Protein AF-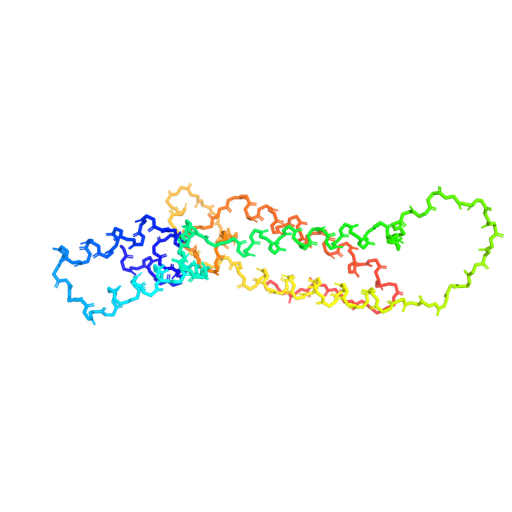A0A954QF70-F1 (afdb_monomer_lite)

Foldseek 3Di:
DVVQCPQELARQQFQPNLVVQLVVCVVVPHDCPDPSNVSSVVSQVVQWDDDPPDIDGHRGAQVLVVLLVVLLVLLVVLVVVDPPPPDPPDDDDDDDDDPPDPDPVVVVSLVSNVVSLVQNVVQWQQDEAPCVVPDDDGGTAHCRHNTRNNDHDDVSRVSNVSSNVSSVVSQVVPVPDPDDPPPDPD

Radius of gyration: 22.51 Å; chains: 1; bounding box: 51×46×63 Å

Structure (mmCIF, N/CA/C/O backbone):
data_AF-A0A954QF70-F1
#
_entry.id   AF-A0A954QF70-F1
#
loop_
_atom_site.group_PDB
_atom_site.id
_atom_site.type_symbol
_atom_site.label_atom_id
_atom_site.label_alt_id
_atom_site.label_comp_id
_atom_site.label_asym_id
_atom_site.label_entity_id
_atom_site.label_seq_id
_atom_site.pdbx_PDB_ins_code
_atom_site.Cartn_x
_atom_site.Cartn_y
_atom_site.Cartn_z
_atom_site.occupancy
_atom_site.B_iso_or_equiv
_atom_site.auth_seq_id
_atom_site.auth_comp_id
_atom_site.auth_asym_id
_atom_site.auth_atom_id
_atom_site.pdbx_PDB_model_num
ATOM 1 N N . MET A 1 1 ? -12.530 -7.759 10.571 1.00 89.88 1 MET A N 1
ATOM 2 C CA . MET A 1 1 ? -11.781 -6.506 10.803 1.00 89.88 1 MET A CA 1
ATOM 3 C C . MET A 1 1 ? -10.351 -6.804 11.224 1.00 89.88 1 MET A C 1
ATOM 5 O O . MET A 1 1 ? -9.472 -6.541 10.426 1.00 89.88 1 MET A O 1
ATOM 9 N N . LEU A 1 2 ? -10.115 -7.434 12.381 1.00 93.88 2 LEU A N 1
ATOM 10 C CA . LEU A 1 2 ? -8.755 -7.710 12.880 1.00 93.88 2 LEU A CA 1
ATOM 11 C C . LEU A 1 2 ? -7.868 -8.486 11.898 1.00 93.88 2 LEU A C 1
ATOM 13 O O . LEU A 1 2 ? -6.711 -8.139 11.700 1.00 93.88 2 LEU A O 1
ATOM 17 N N . ASP A 1 3 ? -8.416 -9.485 11.203 1.00 94.00 3 ASP A N 1
ATOM 18 C CA . ASP A 1 3 ? -7.650 -10.207 10.178 1.00 94.00 3 ASP A CA 1
ATOM 19 C C . ASP A 1 3 ? -7.194 -9.325 9.015 1.00 94.00 3 ASP A C 1
ATOM 21 O O . ASP A 1 3 ? -6.199 -9.650 8.379 1.00 94.00 3 ASP A O 1
ATOM 25 N N . ARG A 1 4 ? -7.906 -8.225 8.743 1.00 93.69 4 ARG A N 1
ATOM 26 C CA . ARG A 1 4 ? -7.579 -7.264 7.681 1.00 93.69 4 ARG A CA 1
ATOM 27 C C . ARG A 1 4 ? -6.578 -6.208 8.137 1.00 93.69 4 ARG A C 1
ATOM 29 O O . ARG A 1 4 ? -6.105 -5.476 7.288 1.00 93.69 4 ARG A O 1
ATOM 36 N N . PHE A 1 5 ? -6.247 -6.136 9.430 1.00 92.88 5 PHE A N 1
ATOM 37 C CA . PHE A 1 5 ? -5.155 -5.282 9.910 1.00 92.88 5 PHE A CA 1
ATOM 38 C C . PHE A 1 5 ? -3.783 -5.878 9.574 1.00 92.88 5 PHE A C 1
ATOM 40 O O . PHE A 1 5 ? -2.805 -5.154 9.410 1.00 92.88 5 PHE A O 1
ATOM 47 N N . LYS A 1 6 ? -3.702 -7.209 9.460 1.00 87.38 6 LYS A N 1
ATOM 48 C CA . LYS A 1 6 ? -2.469 -7.917 9.098 1.00 87.38 6 LYS A CA 1
ATOM 49 C C . LYS A 1 6 ? -2.030 -7.475 7.698 1.00 87.38 6 LYS A C 1
ATOM 51 O O . LYS A 1 6 ? -2.857 -7.434 6.801 1.00 87.38 6 LYS A O 1
ATOM 56 N N . ALA A 1 7 ? -0.744 -7.184 7.499 1.00 83.56 7 ALA A N 1
ATOM 57 C CA . ALA A 1 7 ? -0.219 -6.739 6.198 1.00 83.56 7 ALA A CA 1
ATOM 58 C C . ALA A 1 7 ? -0.982 -5.535 5.591 1.00 83.56 7 ALA A C 1
ATOM 60 O O . ALA A 1 7 ? -1.212 -5.468 4.382 1.00 83.56 7 ALA A O 1
ATOM 61 N N . SER A 1 8 ? -1.406 -4.605 6.453 1.00 92.19 8 SER A N 1
ATOM 62 C CA . SER A 1 8 ? -2.031 -3.343 6.061 1.00 92.19 8 SER A CA 1
ATOM 63 C C . SER A 1 8 ? -1.552 -2.212 6.966 1.00 92.19 8 SER A C 1
ATOM 65 O O . SER A 1 8 ? -1.351 -2.432 8.163 1.00 92.19 8 SER A O 1
ATOM 67 N N . ASP A 1 9 ? -1.457 -0.998 6.436 1.00 95.31 9 ASP A N 1
ATOM 68 C CA . ASP A 1 9 ? -1.228 0.216 7.230 1.00 95.31 9 ASP A CA 1
ATOM 69 C C . ASP A 1 9 ? -2.526 0.737 7.871 1.00 95.31 9 ASP A C 1
ATOM 71 O O . ASP A 1 9 ? -2.925 1.894 7.732 1.00 95.31 9 ASP A O 1
ATOM 75 N N . GLY A 1 10 ? -3.219 -0.158 8.575 1.00 95.06 10 GLY A N 1
ATOM 76 C CA . GLY A 1 10 ? -4.589 0.041 9.034 1.00 95.06 10 GLY A CA 1
ATOM 77 C C . GLY A 1 10 ? -5.614 -0.394 7.986 1.00 95.06 10 GLY A C 1
ATOM 78 O O . GLY A 1 10 ? -5.295 -0.638 6.825 1.00 95.06 10 GLY A O 1
ATOM 79 N N . LEU A 1 11 ? -6.876 -0.530 8.403 1.00 96.56 11 LEU A N 1
ATOM 80 C CA . LEU A 1 11 ? -7.922 -1.105 7.556 1.00 96.56 11 LEU A CA 1
ATOM 81 C C . LEU A 1 11 ? -8.075 -0.333 6.242 1.00 96.56 11 LEU A C 1
ATOM 83 O O . LEU A 1 11 ? -8.539 0.802 6.247 1.00 96.56 11 LEU A O 1
ATOM 87 N N . GLY A 1 12 ? -7.701 -0.962 5.129 1.00 95.19 12 GLY A N 1
ATOM 88 C CA . GLY A 1 12 ? -7.731 -0.341 3.805 1.00 95.19 12 GLY A CA 1
ATOM 89 C C . GLY A 1 12 ? -6.723 0.796 3.609 1.00 95.19 12 GLY A C 1
ATOM 90 O O . GLY A 1 12 ? -6.790 1.443 2.574 1.00 95.19 12 GLY A O 1
ATOM 91 N N . ALA A 1 13 ? -5.840 1.059 4.581 1.00 97.06 13 ALA A N 1
ATOM 92 C CA . ALA A 1 13 ? -4.798 2.090 4.562 1.00 97.06 13 ALA A CA 1
ATOM 93 C C . ALA A 1 13 ? -5.281 3.528 4.237 1.00 97.06 13 ALA A C 1
ATOM 95 O O . ALA A 1 13 ? -4.505 4.392 3.821 1.00 97.06 13 ALA A O 1
ATOM 96 N N . ILE A 1 14 ? -6.564 3.812 4.488 1.00 97.19 14 ILE A N 1
ATOM 97 C CA . ILE A 1 14 ? -7.211 5.110 4.250 1.00 97.19 14 ILE A CA 1
ATOM 98 C C . ILE A 1 14 ? -7.858 5.641 5.539 1.00 97.19 14 ILE A C 1
ATOM 100 O O . ILE A 1 14 ? -8.361 4.884 6.369 1.00 97.19 14 ILE A O 1
ATOM 104 N N . PHE A 1 15 ? -7.894 6.963 5.704 1.00 97.38 15 PHE A N 1
ATOM 105 C CA . PHE A 1 15 ? -8.311 7.616 6.949 1.00 97.38 15 PHE A CA 1
ATOM 106 C C . PHE A 1 15 ? -9.671 7.139 7.512 1.00 97.38 15 PHE A C 1
ATOM 108 O O . PHE A 1 15 ? -9.708 6.754 8.686 1.00 97.38 15 PHE A O 1
ATOM 115 N N . PRO A 1 16 ? -10.789 7.124 6.746 1.00 97.31 16 PRO A N 1
ATOM 116 C CA . PRO A 1 16 ? -12.104 6.828 7.318 1.00 97.31 16 PRO A CA 1
ATOM 117 C C . PRO A 1 16 ? -12.227 5.449 8.000 1.00 97.31 16 PRO A C 1
ATOM 119 O O . PRO A 1 16 ? -12.645 5.400 9.157 1.00 97.31 16 PRO A O 1
ATOM 122 N N . PRO A 1 17 ? -11.885 4.312 7.368 1.00 97.06 17 PRO A N 1
ATOM 123 C CA . PRO A 1 17 ? -11.966 3.014 8.036 1.00 97.06 17 PRO A CA 1
ATOM 124 C C . PRO A 1 17 ? -10.984 2.860 9.201 1.00 97.06 17 PRO A C 1
ATOM 126 O O . PRO A 1 17 ? -11.310 2.124 10.131 1.00 97.06 17 PRO A O 1
ATOM 129 N N . ILE A 1 18 ? -9.839 3.554 9.220 1.00 97.69 18 ILE A N 1
ATOM 130 C CA . ILE A 1 18 ? -8.926 3.506 10.374 1.00 97.69 18 ILE A CA 1
ATOM 131 C C . ILE A 1 18 ? -9.585 4.161 11.597 1.00 97.69 18 ILE A C 1
ATOM 133 O O . ILE A 1 18 ? -9.660 3.539 12.658 1.00 97.69 18 ILE A O 1
ATOM 137 N N . ILE A 1 19 ? -10.152 5.368 11.459 1.00 97.25 19 ILE A N 1
ATOM 138 C CA . ILE A 1 19 ? -10.829 6.029 12.589 1.00 97.25 19 ILE A CA 1
ATOM 139 C C . ILE A 1 19 ? -12.076 5.256 13.037 1.00 97.25 19 ILE A C 1
ATOM 141 O O . ILE A 1 19 ? -12.306 5.086 14.235 1.00 97.25 19 ILE A O 1
ATOM 145 N N . TRP A 1 20 ? -12.850 4.705 12.097 1.00 98.06 20 TRP A N 1
ATOM 146 C CA . TRP A 1 20 ? -14.008 3.879 12.444 1.00 98.06 20 TRP A CA 1
ATOM 147 C C . TRP A 1 20 ? -13.617 2.557 13.101 1.00 98.06 20 TRP A C 1
ATOM 149 O O . TRP A 1 20 ? -14.372 2.060 13.935 1.00 98.06 20 TRP A O 1
ATOM 159 N N . SER A 1 21 ? -12.435 2.020 12.795 1.00 97.88 21 SER A N 1
ATOM 160 C CA . SER A 1 21 ? -11.895 0.848 13.486 1.00 97.88 21 SER A CA 1
ATOM 161 C C . SER A 1 21 ? -11.630 1.146 14.961 1.00 97.88 21 SER A C 1
ATOM 163 O O . SER A 1 21 ? -12.024 0.347 15.806 1.00 97.88 21 SER A O 1
ATOM 165 N N . VAL A 1 22 ? -11.073 2.319 15.293 1.00 97.88 22 VAL A N 1
ATOM 166 C CA . VAL A 1 22 ? -10.910 2.756 16.694 1.00 97.88 22 VAL A CA 1
ATOM 167 C C . VAL A 1 22 ? -12.265 2.801 17.400 1.00 97.88 22 VAL A C 1
ATOM 169 O O . VAL A 1 22 ? -12.433 2.190 18.454 1.00 97.88 22 VAL A O 1
ATOM 172 N N . VAL A 1 23 ? -13.257 3.474 16.806 1.00 98.19 23 VAL A N 1
ATOM 173 C CA . VAL A 1 23 ? -14.605 3.585 17.391 1.00 98.19 23 VAL A CA 1
ATOM 174 C C . VAL A 1 23 ? -15.225 2.201 17.603 1.00 98.19 23 VAL A C 1
ATOM 176 O O . VAL A 1 23 ? -15.729 1.911 18.688 1.00 98.19 23 VAL A O 1
ATOM 179 N N . ALA A 1 24 ? -15.146 1.324 16.601 1.00 98.31 24 ALA A N 1
ATOM 180 C CA . ALA A 1 24 ? -15.689 -0.027 16.676 1.00 98.31 24 ALA A CA 1
ATOM 181 C C . ALA A 1 24 ? -15.019 -0.863 17.778 1.00 98.31 24 ALA A C 1
ATOM 183 O O . ALA A 1 24 ? -15.721 -1.498 18.563 1.00 98.31 24 ALA A O 1
ATOM 184 N N . LEU A 1 25 ? -13.686 -0.832 17.880 1.00 98.25 25 LEU A N 1
ATOM 185 C CA . LEU A 1 25 ? -12.938 -1.537 18.927 1.00 98.25 25 LEU A CA 1
ATOM 186 C C . LEU A 1 25 ? -13.371 -1.079 20.323 1.00 98.25 25 LEU A C 1
ATOM 188 O O . LEU A 1 25 ? -13.672 -1.908 21.183 1.00 98.25 25 LEU A O 1
ATOM 192 N N . ARG A 1 26 ? -13.496 0.236 20.531 1.00 97.94 26 ARG A N 1
ATOM 193 C CA . ARG A 1 26 ? -13.962 0.801 21.806 1.00 97.94 26 ARG A CA 1
ATOM 194 C C . ARG A 1 26 ? -15.386 0.364 22.143 1.00 97.94 26 ARG A C 1
ATOM 196 O O . ARG A 1 26 ? -15.643 -0.038 23.275 1.00 97.94 26 ARG A O 1
ATOM 203 N N . CYS A 1 27 ? -16.297 0.366 21.170 1.00 98.31 27 CYS A N 1
ATOM 204 C CA . CYS A 1 27 ? -17.663 -0.136 21.358 1.00 98.31 27 CYS A CA 1
ATOM 205 C C . CYS A 1 27 ? -17.719 -1.640 21.675 1.00 98.31 27 CYS A C 1
ATOM 207 O O . CYS A 1 27 ? -18.639 -2.081 22.359 1.00 98.31 27 CYS A O 1
ATOM 209 N N . LEU A 1 28 ? -16.744 -2.421 21.204 1.00 98.12 28 LEU A N 1
ATOM 210 C CA . LEU A 1 28 ? -16.615 -3.853 21.489 1.00 98.12 28 LEU A CA 1
ATOM 211 C C . LEU A 1 28 ? -15.926 -4.148 22.835 1.00 98.12 28 LEU A C 1
ATOM 213 O O . LEU A 1 28 ? -15.762 -5.314 23.185 1.00 98.12 28 LEU A O 1
ATOM 217 N N . GLY A 1 29 ? -15.552 -3.117 23.599 1.00 98.12 29 GLY A N 1
ATOM 218 C CA . GLY A 1 29 ? -14.968 -3.257 24.934 1.00 98.12 29 GLY A CA 1
ATOM 219 C C . GLY A 1 29 ? -13.446 -3.391 24.959 1.00 98.12 29 GLY A C 1
ATOM 220 O O . GLY A 1 29 ? -12.894 -3.721 26.007 1.00 98.12 29 GLY A O 1
ATOM 221 N N . TYR A 1 30 ? -12.757 -3.126 23.845 1.00 98.38 30 TYR A N 1
ATOM 222 C CA . TYR A 1 30 ? -11.296 -3.062 23.838 1.00 98.38 30 TYR A CA 1
ATOM 223 C C . TYR A 1 30 ? -10.814 -1.867 24.674 1.00 98.38 30 TYR A C 1
ATOM 225 O O . TYR A 1 30 ? -11.386 -0.772 24.614 1.00 98.38 30 TYR A O 1
ATOM 233 N N . SER A 1 31 ? -9.750 -2.089 25.451 1.00 98.12 31 SER A N 1
ATOM 234 C CA . SER A 1 31 ? -9.082 -1.030 26.216 1.00 98.12 31 SER A CA 1
ATOM 235 C C . SER A 1 31 ? -8.431 -0.005 25.281 1.00 98.12 31 SER A C 1
ATOM 237 O O . SER A 1 31 ? -8.046 -0.343 24.162 1.00 98.12 31 SER A O 1
ATOM 239 N N . GLU A 1 32 ? -8.253 1.228 25.758 1.00 96.75 32 GLU A N 1
ATOM 240 C CA . GLU A 1 32 ? -7.446 2.248 25.066 1.00 96.75 32 GLU A CA 1
ATOM 241 C C . GLU A 1 32 ? -6.013 1.778 24.833 1.00 96.75 32 GLU A C 1
ATOM 243 O O . GLU A 1 32 ? -5.465 2.020 23.766 1.00 96.75 32 GLU A O 1
ATOM 248 N N . ASP A 1 33 ? -5.472 1.024 25.789 1.00 97.44 33 ASP A N 1
ATOM 249 C CA . ASP A 1 33 ? -4.110 0.490 25.742 1.00 97.44 33 ASP A CA 1
ATOM 250 C C . ASP A 1 33 ? -4.010 -0.861 25.014 1.00 97.44 33 ASP A C 1
ATOM 252 O O . ASP A 1 33 ? -2.962 -1.501 25.048 1.00 97.44 33 ASP A O 1
ATOM 256 N N . SER A 1 34 ? -5.099 -1.353 24.407 1.00 97.69 34 SER A N 1
ATOM 257 C CA . SER A 1 34 ? -5.037 -2.599 23.630 1.00 97.69 34 SER A CA 1
ATOM 258 C C . SER A 1 34 ? -4.177 -2.419 22.381 1.00 97.69 34 SER A C 1
ATOM 260 O O . SER A 1 34 ? -4.217 -1.364 21.743 1.00 97.69 34 SER A O 1
ATOM 262 N N . ASP A 1 35 ? -3.439 -3.465 22.004 1.00 96.56 35 ASP A N 1
ATOM 263 C CA . ASP A 1 35 ? -2.542 -3.439 20.845 1.00 96.56 35 ASP A CA 1
ATOM 264 C C . ASP A 1 35 ? -3.282 -3.007 19.569 1.00 96.56 35 ASP A C 1
ATOM 266 O O . ASP A 1 35 ? -2.761 -2.223 18.779 1.00 96.56 35 ASP A O 1
ATOM 270 N N . GLU A 1 36 ? -4.529 -3.453 19.386 1.00 96.50 36 GLU A N 1
ATOM 271 C CA . GLU A 1 36 ? -5.345 -3.115 18.222 1.00 96.50 36 GLU A CA 1
ATOM 272 C C . GLU A 1 36 ? -5.732 -1.634 18.166 1.00 96.50 36 GLU A C 1
ATOM 274 O O . GLU A 1 36 ? -5.725 -1.034 17.087 1.00 96.50 36 GLU A O 1
ATOM 279 N N . VAL A 1 37 ? -6.081 -1.035 19.310 1.00 97.62 37 VAL A N 1
ATOM 280 C CA . VAL A 1 37 ? -6.436 0.390 19.381 1.00 97.62 37 VAL A CA 1
ATOM 281 C C . VAL A 1 37 ? -5.185 1.244 19.198 1.00 97.62 37 VAL A C 1
ATOM 283 O O . VAL A 1 37 ? -5.196 2.142 18.356 1.00 97.62 37 VAL A O 1
ATOM 286 N N . CYS A 1 38 ? -4.103 0.928 19.914 1.00 97.19 38 CYS A N 1
ATOM 287 C CA . CYS A 1 38 ? -2.814 1.611 19.797 1.00 97.19 38 CYS A CA 1
ATOM 288 C C . CYS A 1 38 ? -2.286 1.593 18.358 1.00 97.19 38 CYS A C 1
ATOM 290 O O . CYS A 1 38 ? -1.842 2.620 17.848 1.00 97.19 38 CYS A O 1
ATOM 292 N N . GLU A 1 39 ? -2.390 0.455 17.670 1.00 96.25 39 GLU A N 1
ATOM 293 C CA . GLU A 1 39 ? -1.993 0.336 16.269 1.00 96.25 39 GLU A CA 1
ATOM 294 C C . GLU A 1 39 ? -2.846 1.222 15.351 1.00 96.25 39 GLU A C 1
ATOM 296 O O . GLU A 1 39 ? -2.301 1.952 14.525 1.00 96.25 39 GLU A O 1
ATOM 301 N N . CYS A 1 40 ? -4.173 1.237 15.516 1.00 97.12 40 CYS A N 1
ATOM 302 C CA . CYS A 1 40 ? -5.033 2.120 14.722 1.00 97.12 40 CYS A CA 1
ATOM 303 C C . CYS A 1 40 ? -4.699 3.605 14.948 1.00 97.12 40 CYS A C 1
ATOM 305 O O . CYS A 1 40 ? -4.664 4.379 13.991 1.00 97.12 40 CYS A O 1
ATOM 307 N N . ILE A 1 41 ? -4.426 4.006 16.195 1.00 97.44 41 ILE A N 1
ATOM 308 C CA . ILE A 1 41 ? -3.996 5.373 16.523 1.00 97.44 41 ILE A CA 1
ATOM 309 C C . ILE A 1 41 ? -2.659 5.695 15.852 1.00 97.44 41 ILE A C 1
ATOM 311 O O . ILE A 1 41 ? -2.556 6.719 15.179 1.00 97.44 41 ILE A O 1
ATOM 315 N N . ARG A 1 42 ? -1.674 4.793 15.930 1.00 97.19 42 ARG A N 1
ATOM 316 C CA . ARG A 1 42 ? -0.372 4.959 15.271 1.00 97.19 42 ARG A CA 1
ATOM 317 C C . ARG A 1 42 ? -0.514 5.156 13.758 1.00 97.19 42 ARG A C 1
ATOM 319 O O . ARG A 1 42 ? 0.192 5.978 13.174 1.00 97.19 42 ARG A O 1
ATOM 326 N N . GLN A 1 43 ? -1.422 4.424 13.114 1.00 97.12 43 GLN A N 1
ATOM 327 C CA . GLN A 1 43 ? -1.681 4.573 11.678 1.00 97.12 43 GLN A CA 1
ATOM 328 C C . GLN A 1 43 ? -2.371 5.905 11.341 1.00 97.12 43 GLN A C 1
ATOM 330 O O . GLN A 1 43 ? -2.016 6.535 10.345 1.00 97.12 43 GLN A O 1
ATOM 335 N N . LEU A 1 44 ? -3.284 6.397 12.189 1.00 96.12 44 LEU A N 1
ATOM 336 C CA . LEU A 1 44 ? -3.860 7.743 12.041 1.00 96.12 44 LEU A CA 1
ATOM 337 C C . LEU A 1 44 ? -2.801 8.836 12.184 1.00 96.12 44 LEU A C 1
ATOM 339 O O . LEU A 1 44 ? -2.744 9.746 11.359 1.00 96.12 44 LEU A O 1
ATOM 343 N N . GLU A 1 45 ? -1.947 8.740 13.202 1.00 96.56 45 GLU A N 1
ATOM 344 C CA . GLU A 1 45 ? -0.848 9.683 13.421 1.00 96.56 45 GLU A CA 1
ATOM 345 C C . GLU A 1 45 ? 0.110 9.706 12.230 1.00 96.56 45 GLU A C 1
ATOM 347 O O . GLU A 1 45 ? 0.550 10.771 11.801 1.00 96.56 45 GLU A O 1
ATOM 352 N N . ALA A 1 46 ? 0.369 8.547 11.621 1.00 96.62 46 ALA A N 1
ATOM 353 C CA . ALA A 1 46 ? 1.219 8.446 10.445 1.00 96.62 46 ALA A CA 1
ATOM 354 C C . ALA A 1 46 ? 0.649 9.168 9.205 1.00 96.62 46 ALA A C 1
ATOM 356 O O . ALA A 1 46 ? 1.403 9.387 8.252 1.00 96.62 46 ALA A O 1
ATOM 357 N N . LEU A 1 47 ? -0.644 9.515 9.175 1.00 97.31 47 LEU A N 1
ATOM 358 C CA . LEU A 1 47 ? -1.268 10.309 8.107 1.00 97.31 47 LEU A CA 1
ATOM 359 C C . LEU A 1 47 ? -1.141 11.824 8.332 1.00 97.31 47 LEU A C 1
ATOM 361 O O . LEU A 1 47 ? -1.416 12.598 7.410 1.00 97.31 47 LEU A O 1
ATOM 365 N N . ILE A 1 48 ? -0.725 12.253 9.523 1.00 97.12 48 ILE A N 1
ATOM 366 C CA . ILE A 1 48 ? -0.583 13.664 9.880 1.00 97.12 48 ILE A CA 1
ATOM 367 C C . ILE A 1 48 ? 0.742 14.207 9.341 1.00 97.12 48 ILE A C 1
ATOM 369 O O . ILE A 1 48 ? 1.809 13.626 9.530 1.00 97.12 48 ILE A O 1
ATOM 373 N N . ILE A 1 49 ? 0.671 15.365 8.692 1.00 96.75 49 ILE A N 1
ATOM 374 C CA . ILE A 1 49 ? 1.819 16.193 8.336 1.00 96.75 49 ILE A CA 1
ATOM 375 C C . ILE A 1 49 ? 1.731 17.474 9.163 1.00 96.75 49 ILE A C 1
ATOM 377 O O . ILE A 1 49 ? 0.752 18.214 9.065 1.00 96.75 49 ILE A O 1
ATOM 381 N N . THR A 1 50 ? 2.759 17.734 9.966 1.00 96.81 50 THR A N 1
ATOM 382 C CA . THR A 1 50 ? 2.871 18.960 10.763 1.00 96.81 50 THR A CA 1
ATOM 383 C C . THR A 1 50 ? 3.653 20.013 9.987 1.00 96.81 50 THR A C 1
ATOM 385 O O . THR A 1 50 ? 4.798 19.783 9.598 1.00 96.81 50 THR A O 1
ATOM 388 N N . GLU A 1 51 ? 3.048 21.181 9.785 1.00 95.62 51 GLU A N 1
ATOM 389 C CA . GLU A 1 51 ? 3.617 22.311 9.048 1.00 95.62 51 GLU A CA 1
ATOM 390 C C . GLU A 1 51 ? 3.511 23.570 9.924 1.00 95.62 51 GLU A C 1
ATOM 392 O O . GLU A 1 51 ? 2.487 24.255 9.951 1.00 95.62 51 GLU A O 1
ATOM 397 N N . GLY A 1 52 ? 4.575 23.862 10.682 1.00 94.69 52 GLY A N 1
ATOM 398 C CA . GLY A 1 52 ? 4.594 24.989 11.618 1.00 94.69 52 GLY A CA 1
ATOM 399 C C . GLY A 1 52 ? 3.567 24.824 12.741 1.00 94.69 52 GLY A C 1
ATOM 400 O O . GLY A 1 52 ? 3.671 23.897 13.541 1.00 94.69 52 GLY A O 1
ATOM 401 N N . ASP A 1 53 ? 2.597 25.737 12.800 1.00 96.00 53 ASP A N 1
ATOM 402 C CA . ASP A 1 53 ? 1.464 25.737 13.735 1.00 96.00 53 ASP A CA 1
ATOM 403 C C . ASP A 1 53 ? 0.212 25.032 13.181 1.00 96.00 53 ASP A C 1
ATOM 405 O O . ASP A 1 53 ? -0.812 24.958 13.863 1.00 96.00 53 ASP A O 1
ATOM 409 N N . THR A 1 54 ? 0.285 24.489 11.964 1.00 96.56 54 THR A N 1
ATOM 410 C CA . THR A 1 54 ? -0.824 23.784 11.316 1.00 96.56 54 THR A CA 1
ATOM 411 C C . THR A 1 54 ? -0.554 22.290 11.184 1.00 96.56 54 THR A C 1
ATOM 413 O O . THR A 1 54 ? 0.589 21.827 11.150 1.00 96.56 54 THR A O 1
ATOM 416 N N . VAL A 1 55 ? -1.637 21.520 11.093 1.00 96.50 55 VAL A N 1
ATOM 417 C CA . VAL A 1 55 ? -1.592 20.097 10.755 1.00 96.50 55 VAL A CA 1
ATOM 418 C C . VAL A 1 55 ? -2.453 19.842 9.531 1.00 96.50 55 VAL A C 1
ATOM 420 O O . VAL A 1 55 ? -3.574 20.345 9.420 1.00 96.50 55 VAL A O 1
ATOM 423 N N . ARG A 1 56 ? -1.938 19.028 8.613 1.00 96.31 56 ARG A N 1
ATOM 424 C CA . ARG A 1 56 ? -2.675 18.519 7.462 1.00 96.31 56 ARG A CA 1
ATOM 425 C C . ARG A 1 56 ? -2.788 17.013 7.577 1.00 96.31 56 ARG A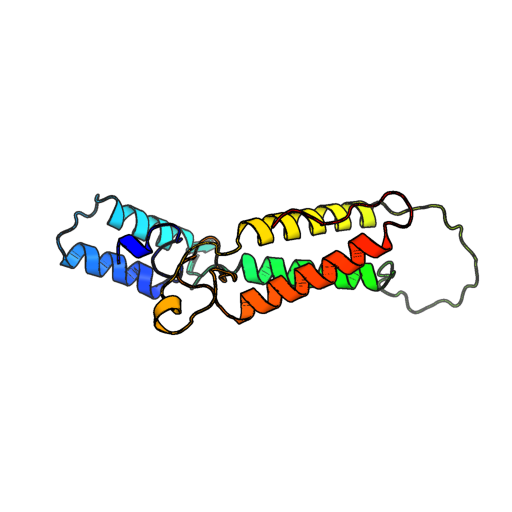 C 1
ATOM 427 O O . ARG A 1 56 ? -1.793 16.310 7.717 1.00 96.31 56 ARG A O 1
ATOM 434 N N . LEU A 1 57 ? -4.012 16.523 7.484 1.00 95.38 57 LEU A N 1
ATOM 435 C CA . LEU A 1 57 ? -4.297 15.100 7.487 1.00 95.38 57 LEU A CA 1
ATOM 436 C C . LEU A 1 57 ? -4.392 14.603 6.045 1.00 95.38 57 LEU A C 1
ATOM 438 O O . LEU A 1 57 ? -5.194 15.107 5.257 1.00 95.38 57 LEU A O 1
ATOM 442 N N . GLN A 1 58 ? -3.572 13.618 5.701 1.00 96.75 58 GLN A N 1
ATOM 443 C CA . GLN A 1 58 ? -3.652 12.956 4.406 1.00 96.75 58 GLN A CA 1
ATOM 444 C C . GLN A 1 58 ? -4.771 11.905 4.420 1.00 96.75 58 GLN A C 1
ATOM 446 O O . GLN A 1 58 ? -4.861 11.139 5.377 1.00 96.75 58 GLN A O 1
ATOM 451 N N . PRO A 1 59 ? -5.605 11.815 3.369 1.00 96.88 59 PRO A N 1
ATOM 452 C CA . PRO A 1 59 ? -6.572 10.725 3.249 1.00 96.88 59 PRO A CA 1
ATOM 453 C C . PRO A 1 59 ? -5.910 9.340 3.179 1.00 96.88 59 PRO A C 1
ATOM 455 O O . PRO A 1 59 ? -6.429 8.396 3.766 1.00 96.88 59 PRO A O 1
ATOM 458 N N . CYS A 1 60 ? -4.776 9.241 2.483 1.00 97.06 60 CYS A N 1
ATOM 459 C CA . CYS A 1 60 ? -3.914 8.064 2.343 1.00 97.06 60 CYS A CA 1
ATOM 460 C C . CYS A 1 60 ? -2.537 8.495 1.805 1.00 97.06 60 CYS A C 1
ATOM 462 O O . CYS A 1 60 ? -2.281 9.692 1.633 1.00 97.06 60 CYS A O 1
ATOM 464 N N . LYS A 1 61 ? -1.639 7.534 1.561 1.00 97.12 61 LYS A N 1
ATOM 465 C CA . LYS A 1 61 ? -0.293 7.754 1.001 1.00 97.12 61 LYS A CA 1
ATOM 466 C C . LYS A 1 61 ? -0.188 7.037 -0.344 1.00 97.12 61 LYS A C 1
ATOM 468 O O . LYS A 1 61 ? -0.659 5.918 -0.439 1.00 97.12 61 LYS A O 1
ATOM 473 N N . SER A 1 62 ? 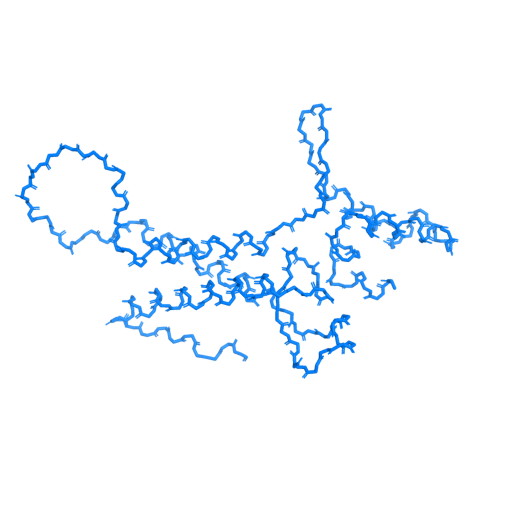0.473 7.643 -1.328 1.00 97.94 62 SER A N 1
ATOM 474 C CA . SER A 1 62 ? 0.520 7.198 -2.735 1.00 97.94 62 SER A CA 1
ATOM 475 C C . SER A 1 62 ? 1.850 6.580 -3.220 1.00 97.94 62 SER A C 1
ATOM 477 O O . SER A 1 62 ? 2.223 6.781 -4.377 1.00 97.94 62 SER A O 1
ATOM 479 N N . PRO A 1 63 ? 2.649 5.879 -2.392 1.00 98.25 63 PRO A N 1
ATOM 480 C CA . PRO A 1 63 ? 4.019 5.525 -2.754 1.00 98.25 63 PRO A CA 1
ATOM 481 C C . PRO A 1 63 ? 4.121 4.570 -3.950 1.00 98.25 63 PRO A C 1
ATOM 483 O O . PRO A 1 63 ? 5.073 4.701 -4.721 1.00 98.25 63 PRO A O 1
ATOM 486 N N . VAL A 1 64 ? 3.193 3.619 -4.122 1.00 98.56 64 VAL A N 1
ATOM 487 C CA . VAL A 1 64 ? 3.233 2.688 -5.260 1.00 98.56 64 VAL A CA 1
ATOM 488 C C . VAL A 1 64 ? 2.899 3.423 -6.547 1.00 98.56 64 VAL A C 1
ATOM 490 O O . VAL A 1 64 ? 3.702 3.380 -7.483 1.00 98.56 64 VAL A O 1
ATOM 493 N N . TRP A 1 65 ? 1.807 4.186 -6.545 1.00 98.50 65 TRP A N 1
ATOM 494 C CA . TRP A 1 65 ? 1.408 5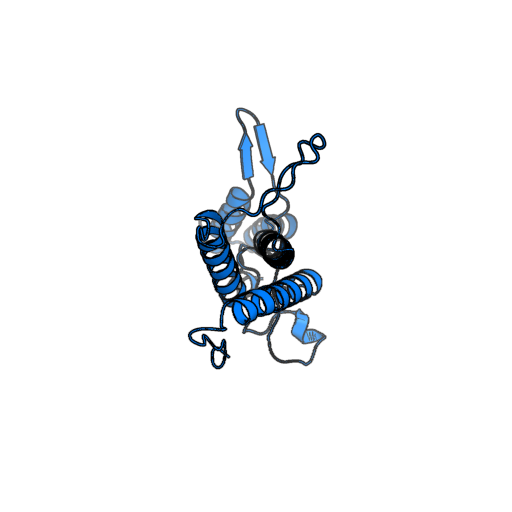.050 -7.651 1.00 98.50 65 TRP A CA 1
ATOM 495 C C . TRP A 1 65 ? 2.526 6.003 -8.092 1.00 98.50 65 TRP A C 1
ATOM 497 O O . TRP A 1 65 ? 2.929 6.023 -9.261 1.00 98.50 65 TRP A O 1
ATOM 507 N N . ASP A 1 66 ? 3.092 6.756 -7.145 1.00 98.50 66 ASP A N 1
ATOM 508 C CA . ASP A 1 66 ? 4.127 7.755 -7.420 1.00 98.50 66 ASP A CA 1
ATOM 509 C C . ASP A 1 66 ? 5.416 7.104 -7.934 1.00 98.50 66 ASP A C 1
ATOM 511 O O . ASP A 1 66 ? 6.057 7.612 -8.863 1.00 98.50 66 ASP A O 1
ATOM 515 N N . THR A 1 67 ? 5.788 5.948 -7.376 1.00 98.50 67 THR A N 1
ATOM 516 C CA . THR A 1 67 ? 6.966 5.193 -7.824 1.00 98.50 67 THR A CA 1
ATOM 517 C C . THR A 1 67 ? 6.752 4.621 -9.223 1.00 98.50 67 THR A C 1
ATOM 519 O O . THR A 1 67 ? 7.670 4.671 -10.044 1.00 98.50 67 THR A O 1
ATOM 522 N N . ALA A 1 68 ? 5.549 4.133 -9.537 1.00 98.31 68 ALA A N 1
ATOM 523 C CA . ALA A 1 68 ? 5.205 3.637 -10.865 1.00 98.31 68 ALA A CA 1
ATOM 524 C C . ALA A 1 68 ? 5.271 4.753 -11.918 1.00 98.31 68 ALA A C 1
ATOM 526 O O . ALA A 1 68 ? 5.924 4.587 -12.949 1.00 98.31 68 ALA A O 1
ATOM 527 N N . ILE A 1 69 ? 4.673 5.920 -11.653 1.00 97.88 69 ILE A N 1
ATOM 528 C CA . ILE A 1 69 ? 4.755 7.083 -12.555 1.00 97.88 69 ILE A CA 1
ATOM 529 C C . ILE A 1 69 ? 6.203 7.542 -12.727 1.00 97.88 69 ILE A C 1
ATOM 531 O O . ILE A 1 69 ? 6.633 7.817 -13.849 1.00 97.88 69 ILE A O 1
ATOM 535 N N . THR A 1 70 ? 6.972 7.585 -11.637 1.00 96.44 70 THR A N 1
ATOM 536 C CA . THR A 1 70 ? 8.390 7.958 -11.678 1.00 96.44 70 THR A CA 1
ATOM 537 C C . THR A 1 70 ? 9.187 6.990 -12.545 1.00 96.44 70 THR A C 1
ATOM 539 O O . THR A 1 70 ? 9.951 7.428 -13.400 1.00 96.44 70 THR A O 1
ATOM 542 N N . LEU A 1 71 ? 8.974 5.680 -12.391 1.00 95.62 71 LEU A N 1
ATOM 543 C CA . LEU A 1 71 ? 9.633 4.660 -13.205 1.00 95.62 71 LEU A CA 1
ATOM 544 C C . LEU A 1 71 ? 9.349 4.857 -14.699 1.00 95.62 71 LEU A C 1
ATOM 546 O O . LEU A 1 71 ? 10.266 4.809 -15.518 1.00 95.62 71 LEU A O 1
ATOM 550 N N . ARG A 1 72 ? 8.091 5.132 -15.049 1.00 94.44 72 ARG A N 1
ATOM 551 C CA . ARG A 1 72 ? 7.688 5.425 -16.430 1.00 94.44 72 ARG A CA 1
ATOM 552 C C . ARG A 1 72 ? 8.360 6.688 -16.966 1.00 94.44 72 ARG A C 1
ATOM 554 O O . ARG A 1 72 ? 8.861 6.696 -18.088 1.00 94.44 72 ARG A O 1
ATOM 561 N N . ALA A 1 73 ? 8.421 7.745 -16.157 1.00 93.25 73 ALA A N 1
ATOM 562 C CA . ALA A 1 73 ? 9.089 8.990 -16.527 1.00 93.25 73 ALA A CA 1
ATOM 563 C C . ALA A 1 73 ? 10.598 8.794 -16.751 1.00 93.25 73 ALA A C 1
ATOM 565 O O . ALA A 1 73 ? 11.139 9.305 -17.731 1.00 93.25 73 ALA A O 1
ATOM 566 N N . LEU A 1 74 ? 11.263 8.016 -15.889 1.00 89.50 74 LEU A N 1
ATOM 567 C CA . LEU A 1 74 ? 12.674 7.648 -16.042 1.00 89.50 74 LEU A CA 1
ATOM 568 C C . LEU A 1 74 ? 12.900 6.850 -17.331 1.00 89.50 74 LEU A C 1
ATOM 570 O O . LEU A 1 74 ? 13.769 7.202 -18.126 1.00 89.50 74 LEU A O 1
ATOM 574 N N . ALA A 1 75 ? 12.069 5.836 -17.585 1.00 87.31 75 ALA A N 1
ATOM 575 C CA . ALA A 1 75 ? 12.168 5.021 -18.791 1.00 87.31 75 ALA A CA 1
ATOM 576 C C . ALA A 1 75 ? 11.953 5.848 -20.072 1.00 87.31 75 ALA A C 1
ATOM 578 O O . ALA A 1 75 ? 12.680 5.681 -21.052 1.00 87.31 75 ALA A O 1
ATOM 579 N N . ALA A 1 76 ? 10.996 6.780 -20.061 1.00 86.56 76 ALA A N 1
ATOM 580 C CA . ALA A 1 76 ? 10.758 7.691 -21.176 1.00 86.56 76 ALA A CA 1
ATOM 581 C C . ALA A 1 76 ? 11.933 8.659 -21.400 1.00 86.56 76 ALA A C 1
ATOM 583 O O . ALA A 1 76 ? 12.326 8.891 -22.545 1.00 86.56 76 ALA A O 1
ATOM 584 N N . ALA A 1 77 ? 12.517 9.202 -20.326 1.00 82.62 77 ALA A N 1
ATOM 585 C CA . ALA A 1 77 ? 13.683 10.078 -20.416 1.00 82.62 77 ALA A CA 1
ATOM 586 C C . ALA A 1 77 ? 14.879 9.354 -21.059 1.00 82.62 77 ALA A C 1
ATOM 588 O O . ALA A 1 77 ? 15.492 9.897 -21.980 1.00 82.62 77 ALA A O 1
ATOM 589 N N . ASP A 1 78 ? 15.143 8.108 -20.660 1.00 72.62 78 ASP A N 1
ATOM 590 C CA . ASP A 1 78 ? 16.223 7.295 -21.227 1.00 72.62 78 ASP A CA 1
ATOM 591 C C . ASP A 1 78 ? 15.957 6.900 -22.693 1.00 72.62 78 ASP A C 1
ATOM 593 O O . ASP A 1 78 ? 16.858 6.980 -23.533 1.00 72.62 78 ASP A O 1
ATOM 597 N N . ALA A 1 79 ? 14.714 6.546 -23.045 1.00 65.94 79 ALA A N 1
ATOM 598 C CA . ALA A 1 79 ? 14.338 6.144 -24.405 1.00 65.94 79 ALA A CA 1
ATOM 599 C C . ALA A 1 79 ? 14.503 7.262 -25.448 1.00 65.94 79 ALA A C 1
ATOM 601 O O . ALA A 1 79 ? 14.743 6.987 -26.624 1.00 65.94 79 ALA A O 1
ATOM 602 N N . THR A 1 80 ? 14.399 8.530 -25.042 1.00 59.31 80 THR A N 1
ATOM 603 C CA . THR A 1 80 ? 14.565 9.653 -25.977 1.00 59.31 80 THR A CA 1
ATOM 604 C C . THR A 1 80 ? 16.016 9.900 -26.388 1.00 59.31 80 THR A C 1
ATOM 606 O O . THR A 1 80 ? 16.242 10.758 -27.244 1.00 59.31 80 THR A O 1
ATOM 609 N N . GLY A 1 81 ? 17.008 9.218 -25.785 1.00 53.56 81 GLY A N 1
ATOM 610 C CA . GLY A 1 81 ? 18.445 9.427 -26.049 1.00 53.56 81 GLY A CA 1
ATOM 611 C C . GLY A 1 81 ? 18.903 10.883 -25.883 1.00 53.56 81 GLY A C 1
ATOM 612 O O . GLY A 1 81 ? 20.022 11.261 -26.238 1.00 53.56 81 GLY A O 1
ATOM 613 N N . SER A 1 82 ? 18.016 11.726 -25.366 1.00 43.19 82 SER A N 1
ATOM 614 C CA . SER A 1 82 ? 18.165 13.156 -25.344 1.00 43.19 82 SER A CA 1
ATOM 615 C C . SER A 1 82 ? 18.840 13.453 -24.028 1.00 43.19 82 SER A C 1
ATOM 617 O O . SER A 1 82 ? 18.232 13.382 -22.964 1.00 43.19 82 SER A O 1
ATOM 619 N N . GLY A 1 83 ? 20.113 13.849 -24.094 1.00 42.19 83 GLY A N 1
ATOM 620 C CA . GLY A 1 83 ? 20.533 14.866 -23.141 1.00 42.19 83 GLY A CA 1
ATOM 621 C C . GLY A 1 83 ? 19.469 15.947 -23.224 1.00 42.19 83 GLY A C 1
ATOM 622 O O . GLY A 1 83 ? 19.310 16.533 -24.293 1.00 42.19 83 GLY A O 1
ATOM 623 N N . VAL A 1 84 ? 18.670 16.097 -22.169 1.00 37.75 84 VAL A N 1
ATOM 624 C CA . VAL A 1 84 ? 17.660 17.142 -22.074 1.00 37.75 84 VAL A CA 1
ATOM 625 C C . VAL A 1 84 ? 18.436 18.454 -22.073 1.00 37.75 84 VAL A C 1
ATOM 627 O O . VAL A 1 84 ? 18.812 18.984 -21.035 1.00 37.75 84 VAL A O 1
ATOM 630 N N . PHE A 1 85 ? 18.768 18.937 -23.267 1.00 37.59 85 PHE A N 1
ATOM 631 C CA . PHE A 1 85 ? 19.161 20.307 -23.491 1.00 37.59 85 PHE A CA 1
ATOM 632 C C . PHE A 1 85 ? 17.871 21.094 -23.333 1.00 37.59 85 PHE A C 1
ATOM 634 O O . PHE A 1 85 ? 17.051 21.174 -24.248 1.00 37.59 85 PHE A O 1
ATOM 641 N N . PHE A 1 86 ? 17.671 21.623 -22.127 1.00 35.66 86 PHE A N 1
ATOM 642 C CA . PHE A 1 86 ? 16.796 22.764 -21.916 1.00 35.66 86 PHE A CA 1
ATOM 643 C C . PHE A 1 86 ? 17.264 23.829 -22.910 1.00 35.66 86 PHE A C 1
ATOM 645 O O . PHE A 1 86 ? 18.379 24.333 -22.805 1.00 35.66 86 PHE A O 1
ATOM 652 N N . GLY A 1 87 ? 16.497 24.022 -23.980 1.00 30.95 87 GLY A N 1
ATOM 653 C CA . GLY A 1 87 ? 16.993 24.716 -25.154 1.00 30.95 87 GLY A CA 1
ATOM 654 C C . GLY A 1 87 ? 17.341 26.169 -24.859 1.00 30.95 87 GLY A C 1
ATOM 655 O O . GLY A 1 87 ? 16.438 26.979 -24.678 1.00 30.95 87 GLY A O 1
ATOM 656 N N . ASP A 1 88 ? 18.617 26.517 -25.007 1.00 31.56 88 ASP A N 1
ATOM 657 C CA . ASP A 1 88 ? 18.964 27.740 -25.723 1.00 31.56 88 ASP A CA 1
ATOM 658 C C . ASP A 1 88 ? 18.629 27.500 -27.197 1.00 31.56 88 ASP A C 1
ATOM 660 O O . ASP A 1 88 ? 19.431 27.015 -27.998 1.00 31.56 88 ASP A O 1
ATOM 664 N N . ARG A 1 89 ? 17.392 27.822 -27.583 1.00 37.41 89 ARG A N 1
ATOM 665 C CA . ARG A 1 89 ? 17.058 28.013 -28.996 1.00 37.41 89 ARG A CA 1
ATOM 666 C C . ARG A 1 89 ? 17.690 29.319 -29.473 1.00 37.41 89 ARG A C 1
ATOM 668 O O . ARG A 1 89 ? 16.966 30.284 -29.660 1.00 37.41 89 ARG A O 1
ATOM 675 N N . TYR A 1 90 ? 19.009 29.343 -29.668 1.00 33.62 90 TYR A N 1
ATOM 676 C CA . TYR A 1 90 ? 19.694 30.215 -30.631 1.00 33.62 90 TYR A CA 1
ATOM 677 C C . TYR A 1 90 ? 21.177 29.822 -30.757 1.00 33.62 90 TYR A C 1
ATOM 679 O O . TYR A 1 90 ? 22.044 30.352 -30.076 1.00 33.62 90 TYR A O 1
ATOM 687 N N . SER A 1 91 ? 21.494 28.886 -31.648 1.00 31.52 91 SER A N 1
ATOM 688 C CA . SER A 1 91 ? 22.612 29.033 -32.595 1.00 31.52 91 SER A CA 1
ATOM 689 C C . SER A 1 91 ? 22.745 27.779 -33.456 1.00 31.52 91 SER A C 1
ATOM 691 O O . SER A 1 91 ? 22.921 26.660 -32.987 1.00 31.52 91 SER A O 1
ATOM 693 N N . GLN A 1 92 ? 22.636 27.992 -34.763 1.00 38.91 92 GLN A N 1
ATOM 694 C CA . GLN A 1 92 ? 23.153 27.084 -35.775 1.00 38.91 92 GLN A CA 1
ATOM 695 C C . GLN A 1 92 ? 24.675 27.006 -35.599 1.00 38.91 92 GLN A C 1
ATOM 697 O O . GLN A 1 92 ? 25.347 28.032 -35.677 1.00 38.91 92 GLN A O 1
ATOM 702 N N . GLY A 1 93 ? 25.215 25.812 -35.371 1.00 31.88 93 GLY A N 1
ATOM 703 C CA . GLY A 1 93 ? 26.647 25.618 -35.151 1.00 31.88 93 GLY A CA 1
ATOM 704 C C . GLY A 1 93 ? 27.033 24.160 -35.328 1.00 31.88 93 GLY A C 1
ATOM 705 O O . GLY A 1 93 ? 26.833 23.327 -34.455 1.00 31.88 93 GLY A O 1
ATOM 706 N N . LYS A 1 94 ? 27.524 23.855 -36.521 1.00 41.44 94 LYS A N 1
ATOM 707 C CA . LYS A 1 94 ? 27.916 22.542 -37.018 1.00 41.44 94 LYS A CA 1
ATOM 708 C C . LYS A 1 94 ? 29.267 22.158 -36.418 1.00 41.44 94 LYS A C 1
ATOM 710 O O . LYS A 1 94 ? 30.258 22.579 -36.984 1.00 41.44 94 LYS A O 1
ATOM 715 N N . ASP A 1 95 ? 29.313 21.331 -35.373 1.00 34.38 95 ASP A N 1
ATOM 716 C CA . ASP A 1 95 ? 30.556 20.660 -34.972 1.00 34.38 95 ASP A CA 1
ATOM 717 C C . ASP A 1 95 ? 30.311 19.261 -34.391 1.00 34.38 95 ASP A C 1
ATOM 719 O O . ASP A 1 95 ? 29.554 19.048 -33.445 1.00 34.38 95 ASP A O 1
ATOM 723 N N . ARG A 1 96 ? 30.970 18.280 -35.018 1.00 44.06 96 ARG A N 1
ATOM 724 C CA . ARG A 1 96 ? 31.059 16.886 -34.578 1.00 44.06 96 ARG A CA 1
ATOM 725 C C . ARG A 1 96 ? 31.934 16.836 -33.325 1.00 44.06 96 ARG A C 1
ATOM 727 O O . ARG A 1 96 ? 33.156 16.868 -33.442 1.00 44.06 96 ARG A O 1
ATOM 734 N N . ALA A 1 97 ? 31.324 16.721 -32.151 1.00 35.88 97 ALA A N 1
ATOM 735 C CA . ALA A 1 97 ? 32.033 16.410 -30.915 1.00 35.88 97 ALA A CA 1
ATOM 736 C C . ALA A 1 97 ? 31.939 14.907 -30.600 1.00 35.88 97 ALA A C 1
ATOM 738 O O . ALA A 1 97 ? 30.917 14.258 -30.811 1.00 35.88 97 ALA A O 1
ATOM 739 N N . SER A 1 98 ? 33.063 14.374 -30.139 1.00 35.47 98 SER A N 1
ATOM 740 C CA . SER A 1 98 ? 33.422 12.970 -29.967 1.00 35.47 98 SER A CA 1
ATOM 741 C C . SER A 1 98 ? 32.528 12.145 -29.029 1.00 35.47 98 SER A C 1
ATOM 743 O O . SER A 1 98 ? 32.207 12.550 -27.915 1.00 35.47 98 SER A O 1
ATOM 745 N N . GLU A 1 99 ? 32.281 10.910 -29.453 1.00 44.12 99 GLU A N 1
ATOM 746 C CA . GLU A 1 99 ? 31.539 9.801 -28.835 1.00 44.12 99 GLU A CA 1
ATOM 747 C C . GLU A 1 99 ? 32.222 9.148 -27.605 1.00 44.12 99 GLU A C 1
ATOM 749 O O . GLU A 1 99 ? 32.258 7.927 -27.485 1.00 44.12 99 GLU A O 1
ATOM 754 N N . LYS A 1 100 ? 32.841 9.913 -26.693 1.00 38.00 100 LYS A N 1
ATOM 755 C CA . LYS A 1 100 ? 33.647 9.313 -25.600 1.00 38.00 100 LYS A CA 1
ATOM 756 C C . LYS A 1 100 ? 33.401 9.814 -24.181 1.00 38.00 100 LYS A C 1
ATOM 758 O O . LYS A 1 100 ? 34.170 9.464 -23.293 1.00 38.00 100 LYS A O 1
ATOM 763 N N . ASP A 1 101 ? 32.305 10.525 -23.940 1.00 41.47 101 ASP A N 1
ATOM 764 C CA . ASP A 1 101 ? 31.906 10.893 -22.579 1.00 41.47 101 ASP A CA 1
ATOM 765 C C . ASP A 1 101 ? 30.521 10.320 -22.247 1.00 41.47 101 ASP A C 1
ATOM 767 O O . ASP A 1 101 ? 29.473 10.953 -22.398 1.00 41.47 101 ASP A O 1
ATOM 771 N N . SER A 1 102 ? 30.514 9.040 -21.874 1.00 45.47 102 SER A N 1
ATOM 772 C CA . SER A 1 102 ? 29.379 8.343 -21.270 1.00 45.47 102 SER A CA 1
ATOM 773 C C . SER A 1 102 ? 29.082 8.975 -19.904 1.00 45.47 102 SER A C 1
ATOM 775 O O . SER A 1 102 ? 29.718 8.661 -18.898 1.00 45.47 102 SER A O 1
ATOM 777 N N . ARG A 1 103 ? 28.144 9.921 -19.929 1.00 51.16 103 ARG A N 1
ATOM 778 C CA . ARG A 1 103 ? 27.857 10.950 -18.921 1.00 51.16 103 ARG A CA 1
ATOM 779 C C . ARG A 1 103 ? 27.466 10.353 -17.552 1.00 51.16 103 ARG A C 1
ATOM 781 O O . ARG A 1 103 ? 26.648 9.437 -17.517 1.00 51.16 103 ARG A O 1
ATOM 788 N N . PRO A 1 104 ? 27.917 10.917 -16.413 1.00 49.88 104 PRO A N 1
ATOM 789 C CA . PRO A 1 104 ? 27.562 10.472 -15.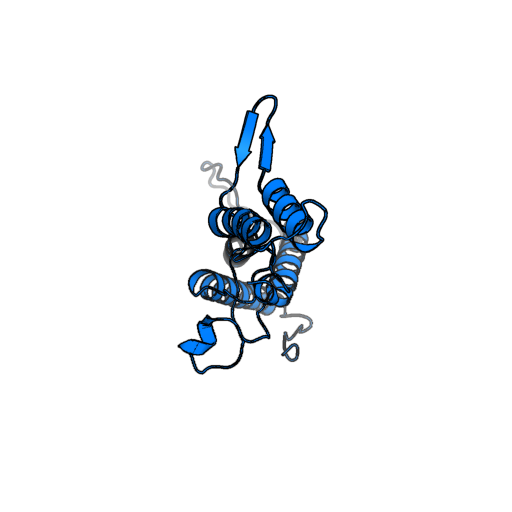052 1.00 49.88 104 PRO A CA 1
ATOM 790 C C . PRO A 1 104 ? 26.052 10.343 -14.784 1.00 49.88 104 PRO A C 1
ATOM 792 O O . PRO A 1 104 ? 25.629 9.521 -13.970 1.00 49.88 104 PRO A O 1
ATOM 795 N N . LEU A 1 105 ? 25.243 11.135 -15.495 1.00 55.75 105 LEU A N 1
ATOM 796 C CA . LEU A 1 105 ? 23.788 11.171 -15.373 1.00 55.75 105 LEU A CA 1
ATOM 797 C C . LEU A 1 105 ? 23.127 9.826 -15.734 1.00 55.75 105 LEU A C 1
ATOM 799 O O . LEU A 1 105 ? 22.189 9.420 -15.057 1.00 55.75 105 LEU A O 1
ATOM 803 N N . SER A 1 106 ? 23.636 9.096 -16.736 1.00 68.94 106 SER A N 1
ATOM 804 C CA . SER A 1 106 ? 23.008 7.842 -17.190 1.00 68.94 106 SER A CA 1
ATOM 805 C C . SER A 1 106 ? 23.194 6.691 -16.199 1.00 68.94 106 SER A C 1
ATOM 807 O O . SER A 1 106 ? 22.285 5.892 -15.998 1.00 68.94 106 SER A O 1
ATOM 809 N N . ARG A 1 107 ? 24.340 6.626 -15.505 1.00 72.31 107 ARG A N 1
ATOM 810 C CA . ARG A 1 107 ? 24.570 5.626 -14.445 1.00 72.31 107 ARG A CA 1
ATOM 811 C C . ARG A 1 107 ? 23.680 5.866 -13.232 1.00 72.31 107 ARG A C 1
ATOM 813 O O . ARG A 1 107 ? 23.200 4.909 -12.631 1.00 72.31 107 ARG A O 1
ATOM 820 N N . HIS A 1 108 ? 23.469 7.131 -12.873 1.00 80.31 108 HIS A N 1
ATOM 821 C CA . HIS A 1 108 ? 22.575 7.487 -11.778 1.00 80.31 108 HIS A CA 1
ATOM 822 C C . HIS A 1 108 ? 21.120 7.131 -12.110 1.00 80.31 108 HIS A C 1
ATOM 824 O O . HIS A 1 108 ? 20.467 6.476 -11.302 1.00 80.31 108 HIS A O 1
ATOM 830 N N . LEU A 1 109 ? 20.642 7.474 -13.313 1.00 80.81 109 LEU A N 1
ATOM 831 C CA . LEU A 1 109 ? 19.291 7.133 -13.775 1.00 80.81 109 LEU A CA 1
ATOM 832 C C . LEU A 1 109 ? 19.062 5.619 -13.830 1.00 80.81 109 LEU A C 1
ATOM 834 O O . LEU A 1 109 ? 18.045 5.141 -13.329 1.00 80.81 109 LEU A O 1
ATOM 838 N N . ALA A 1 110 ? 20.039 4.852 -14.321 1.00 81.12 110 ALA A N 1
ATOM 839 C CA . ALA A 1 110 ? 19.977 3.393 -14.297 1.00 81.12 110 ALA A CA 1
ATOM 840 C C . ALA A 1 110 ? 19.884 2.845 -12.860 1.00 81.12 110 ALA A C 1
ATOM 842 O O . ALA A 1 110 ? 19.054 1.985 -12.576 1.00 81.12 110 ALA A O 1
ATOM 843 N N . ALA A 1 111 ? 20.688 3.371 -11.929 1.00 86.38 111 ALA A N 1
ATOM 844 C CA . ALA A 1 111 ? 20.648 2.947 -10.530 1.00 86.38 111 ALA A CA 1
ATOM 845 C C . ALA A 1 111 ? 19.304 3.271 -9.853 1.00 86.38 111 ALA A C 1
ATOM 847 O O . ALA A 1 111 ? 18.788 2.453 -9.092 1.00 86.38 111 ALA A O 1
ATOM 848 N N . VAL A 1 112 ? 18.725 4.445 -10.125 1.00 90.75 112 VAL A N 1
ATOM 849 C CA . VAL A 1 112 ? 17.402 4.825 -9.604 1.00 90.75 112 VAL A CA 1
ATOM 850 C C . VAL A 1 112 ? 16.309 3.942 -10.212 1.00 90.75 112 VAL A C 1
ATOM 852 O O . VAL A 1 112 ? 15.492 3.408 -9.468 1.00 90.75 112 VAL A O 1
ATOM 855 N N . THR A 1 113 ? 16.345 3.705 -11.525 1.00 91.12 113 THR A N 1
ATOM 856 C CA . THR A 1 113 ? 15.400 2.829 -12.239 1.00 91.12 113 THR A CA 1
ATOM 857 C C . THR A 1 113 ? 15.388 1.422 -11.645 1.00 91.12 113 THR A C 1
ATOM 859 O O . THR A 1 113 ? 14.322 0.917 -11.297 1.00 91.12 113 THR A O 1
ATOM 862 N N . THR A 1 114 ? 16.562 0.815 -11.434 1.00 91.38 114 THR A N 1
ATOM 863 C CA . THR A 1 114 ? 16.672 -0.509 -10.800 1.00 91.38 114 THR A CA 1
ATOM 864 C C . THR A 1 114 ? 16.058 -0.520 -9.403 1.00 91.38 114 THR A C 1
ATOM 866 O O . THR A 1 114 ? 15.313 -1.436 -9.070 1.00 91.38 114 THR A O 1
ATOM 869 N N . ARG A 1 115 ? 16.303 0.520 -8.594 1.00 95.12 115 ARG A N 1
ATOM 870 C CA . ARG A 1 115 ? 15.723 0.621 -7.246 1.00 95.12 115 ARG A CA 1
ATOM 871 C C . ARG A 1 115 ? 14.200 0.728 -7.273 1.00 95.12 115 ARG A C 1
ATOM 873 O O . ARG A 1 115 ? 13.553 0.102 -6.440 1.00 95.12 115 ARG A O 1
ATOM 880 N N . CYS A 1 116 ? 13.633 1.490 -8.208 1.00 96.69 116 CYS A N 1
ATOM 881 C CA . CYS A 1 116 ? 12.183 1.571 -8.393 1.00 96.69 116 CYS A CA 1
ATOM 882 C C . CYS A 1 116 ? 11.599 0.209 -8.792 1.00 96.69 116 CYS A C 1
ATOM 884 O O . CYS A 1 116 ? 10.613 -0.219 -8.202 1.00 96.69 116 CYS A O 1
ATOM 886 N N . VAL A 1 117 ? 12.227 -0.488 -9.747 1.00 96.75 117 VAL A N 1
ATOM 887 C CA . VAL A 1 117 ? 11.803 -1.829 -10.186 1.00 96.75 117 VAL A CA 1
ATOM 888 C C . VAL A 1 117 ? 11.829 -2.821 -9.027 1.00 96.75 117 VAL A C 1
ATOM 890 O O . VAL A 1 117 ? 10.819 -3.467 -8.764 1.00 96.75 117 VAL A O 1
ATOM 893 N N . ASP A 1 118 ? 12.952 -2.928 -8.315 1.00 97.19 118 ASP A N 1
ATOM 894 C CA . ASP A 1 118 ? 13.094 -3.876 -7.207 1.00 97.19 118 ASP A CA 1
ATOM 895 C C . ASP A 1 118 ? 12.092 -3.575 -6.081 1.00 97.19 118 ASP A C 1
ATOM 897 O O . ASP A 1 118 ? 11.488 -4.495 -5.529 1.00 97.19 118 ASP A O 1
ATOM 901 N N . TRP A 1 119 ? 11.870 -2.293 -5.767 1.00 98.38 119 TRP A N 1
ATOM 902 C CA . TRP A 1 119 ? 10.899 -1.896 -4.751 1.00 98.38 119 TRP A CA 1
ATOM 903 C C . TRP A 1 119 ? 9.461 -2.222 -5.169 1.00 98.38 119 TRP A C 1
ATOM 905 O O . TRP A 1 119 ? 8.723 -2.786 -4.368 1.00 98.38 119 TRP A O 1
ATOM 915 N N . LEU A 1 120 ? 9.069 -1.945 -6.419 1.00 98.50 120 LEU A N 1
ATOM 916 C CA . LEU A 1 120 ? 7.729 -2.283 -6.913 1.00 98.50 120 LEU A CA 1
ATOM 917 C C . LEU A 1 120 ? 7.513 -3.797 -6.949 1.00 98.50 120 LEU A C 1
ATOM 919 O O . LEU A 1 120 ? 6.478 -4.265 -6.492 1.00 98.50 120 LEU A O 1
ATOM 923 N N . LEU A 1 121 ? 8.486 -4.588 -7.408 1.00 97.69 121 LEU A N 1
ATOM 924 C CA . LEU A 1 121 ? 8.372 -6.053 -7.392 1.00 97.69 121 LEU A CA 1
ATOM 925 C C . LEU A 1 121 ? 8.196 -6.608 -5.971 1.00 97.69 121 LEU A C 1
ATOM 927 O O . LEU A 1 121 ? 7.444 -7.558 -5.775 1.00 97.69 121 LEU A O 1
ATOM 931 N N . ALA A 1 122 ? 8.830 -5.993 -4.969 1.00 97.31 122 ALA A N 1
ATOM 932 C CA . ALA A 1 122 ? 8.644 -6.370 -3.569 1.00 97.31 122 ALA A CA 1
ATOM 933 C C . ALA A 1 122 ? 7.239 -6.048 -3.020 1.00 97.31 122 ALA A C 1
ATOM 935 O O . ALA A 1 122 ? 6.867 -6.585 -1.979 1.00 97.31 122 ALA A O 1
ATOM 936 N N . LYS A 1 123 ? 6.467 -5.191 -3.702 1.00 97.69 123 LYS A N 1
ATOM 937 C CA . LYS A 1 123 ? 5.097 -4.796 -3.328 1.00 97.69 123 LYS A CA 1
ATOM 938 C C . LYS A 1 123 ? 4.001 -5.602 -4.024 1.00 97.69 123 LYS A C 1
ATOM 940 O O . LYS A 1 123 ? 2.827 -5.358 -3.772 1.00 97.69 123 LYS A O 1
ATOM 945 N N . GLU A 1 124 ? 4.357 -6.554 -4.884 1.00 97.69 124 GLU A N 1
ATOM 946 C CA . GLU A 1 124 ? 3.367 -7.390 -5.562 1.00 97.69 124 GLU A CA 1
ATOM 947 C C . GLU A 1 124 ? 2.573 -8.233 -4.558 1.00 97.69 124 GLU A C 1
ATOM 949 O O . GLU A 1 124 ? 3.137 -8.944 -3.720 1.00 97.69 124 GLU A O 1
ATOM 954 N N . VAL A 1 125 ? 1.248 -8.204 -4.675 1.00 96.56 125 VAL A N 1
ATOM 955 C CA . VAL A 1 125 ? 0.355 -8.999 -3.835 1.00 96.56 125 VAL A CA 1
ATOM 956 C C . VAL A 1 125 ? 0.468 -10.476 -4.206 1.00 96.56 125 VAL A C 1
ATOM 958 O O . VAL A 1 125 ? 0.145 -10.890 -5.317 1.00 96.56 125 VAL A O 1
ATOM 961 N N . ARG A 1 126 ? 0.891 -11.297 -3.238 1.00 95.50 126 ARG A N 1
ATOM 962 C CA . ARG A 1 126 ? 1.051 -12.758 -3.384 1.00 95.50 126 ARG A CA 1
ATOM 963 C C . ARG A 1 126 ? 0.072 -13.575 -2.535 1.00 95.50 126 ARG A C 1
ATOM 965 O O . ARG A 1 126 ? 0.220 -14.790 -2.421 1.00 95.50 126 ARG A O 1
ATOM 972 N N . CYS A 1 127 ? -0.928 -12.931 -1.940 1.00 93.88 127 CYS A N 1
ATOM 973 C CA . CYS A 1 127 ? -1.945 -13.562 -1.102 1.00 93.88 127 CYS A CA 1
ATOM 974 C C . CYS A 1 127 ? -3.367 -13.182 -1.540 1.00 93.88 127 CYS A C 1
ATOM 976 O O . CYS A 1 127 ? -3.583 -12.217 -2.271 1.00 93.88 127 CYS A O 1
ATOM 978 N N . ASP A 1 128 ? -4.349 -13.974 -1.116 1.00 94.81 128 ASP A N 1
ATOM 979 C CA . ASP A 1 128 ? -5.753 -13.689 -1.402 1.00 94.81 128 ASP A CA 1
ATOM 980 C C . ASP A 1 128 ? -6.257 -12.492 -0.576 1.00 94.81 128 ASP A C 1
ATOM 982 O O . ASP A 1 128 ? -6.028 -12.411 0.633 1.00 94.81 128 ASP A O 1
ATOM 986 N N . GLY A 1 129 ? -6.999 -11.600 -1.237 1.00 94.50 129 GLY A N 1
ATOM 987 C CA . GLY A 1 129 ? -7.681 -10.458 -0.629 1.00 94.50 129 GLY A CA 1
ATOM 988 C C . GLY A 1 129 ? -9.205 -10.533 -0.754 1.00 94.50 129 GLY A C 1
ATOM 989 O O . GLY A 1 129 ? -9.757 -11.531 -1.224 1.00 94.50 129 GLY A O 1
ATOM 990 N N . ASP A 1 130 ? -9.906 -9.460 -0.378 1.00 95.56 130 ASP A N 1
ATOM 991 C CA . ASP A 1 130 ? -11.382 -9.419 -0.426 1.00 95.56 130 ASP A CA 1
ATOM 992 C C . ASP A 1 130 ? -11.918 -9.530 -1.870 1.00 95.56 130 ASP A C 1
ATOM 994 O O . ASP A 1 130 ? -13.004 -10.064 -2.113 1.00 95.56 130 ASP A O 1
ATOM 998 N N . TRP A 1 131 ? -11.104 -9.132 -2.852 1.00 94.12 131 TRP A N 1
ATOM 999 C CA . TRP A 1 131 ? -11.356 -9.278 -4.289 1.00 94.12 131 TRP A CA 1
ATOM 1000 C C . TRP A 1 131 ? -11.657 -10.726 -4.723 1.00 94.12 131 TRP A C 1
ATOM 1002 O O . TRP A 1 131 ? -12.324 -10.947 -5.743 1.00 94.12 131 TRP A O 1
ATOM 1012 N N . ARG A 1 132 ? -11.246 -11.729 -3.933 1.00 94.88 132 ARG A N 1
ATOM 1013 C CA . ARG A 1 132 ? -11.529 -13.144 -4.203 1.00 94.88 132 ARG A CA 1
ATOM 1014 C C . ARG A 1 132 ? -12.984 -13.536 -4.235 1.00 94.88 132 ARG A C 1
ATOM 1016 O O . ARG A 1 132 ? -13.319 -14.507 -4.912 1.00 94.88 132 ARG A O 1
ATOM 1023 N N . ALA A 1 133 ? -13.841 -12.786 -3.556 1.00 95.44 133 ALA A N 1
ATOM 1024 C CA . ALA A 1 133 ? -15.274 -13.021 -3.623 1.00 95.44 133 ALA A CA 1
ATOM 1025 C C . ALA A 1 133 ? -15.809 -12.903 -5.064 1.00 95.44 133 ALA A C 1
ATOM 1027 O O . ALA A 1 133 ? -16.779 -13.572 -5.415 1.00 95.44 133 ALA A O 1
ATOM 1028 N N . ASN A 1 134 ? -15.150 -12.096 -5.904 1.00 95.12 134 ASN A N 1
ATOM 1029 C CA . ASN A 1 134 ? -15.633 -11.743 -7.237 1.00 95.12 134 ASN A CA 1
ATOM 1030 C C . ASN A 1 134 ? -14.743 -12.267 -8.375 1.00 95.12 134 ASN A C 1
ATOM 1032 O O . ASN A 1 134 ? -15.228 -12.452 -9.491 1.00 95.12 134 ASN A O 1
ATOM 1036 N N . VAL A 1 135 ? -13.454 -12.517 -8.125 1.00 94.06 135 VAL A N 1
ATOM 1037 C CA . VAL A 1 135 ? -12.470 -12.820 -9.178 1.00 94.06 135 VAL A CA 1
ATOM 1038 C C . VAL A 1 135 ? -11.745 -14.143 -8.912 1.00 94.06 135 VAL A C 1
ATOM 1040 O O . VAL A 1 135 ? -11.204 -14.369 -7.829 1.00 94.06 135 VAL A O 1
ATOM 1043 N N . LYS A 1 136 ? -11.670 -15.001 -9.942 1.00 94.06 136 LYS A N 1
ATOM 1044 C CA . LYS A 1 136 ? -11.011 -16.325 -9.935 1.00 94.06 136 LYS A CA 1
ATOM 1045 C C . LYS A 1 136 ? -9.731 -16.336 -10.795 1.00 94.06 136 LYS A C 1
ATOM 1047 O O . LYS A 1 136 ? -9.719 -16.872 -11.895 1.00 94.06 136 LYS A O 1
ATOM 1052 N N . ALA A 1 137 ? -8.663 -15.727 -10.300 1.00 93.00 137 ALA A N 1
ATOM 1053 C CA . ALA A 1 137 ? -7.330 -15.632 -10.919 1.00 93.00 137 ALA A CA 1
ATOM 1054 C C . ALA A 1 137 ? -6.222 -15.569 -9.855 1.00 93.00 137 ALA A C 1
ATOM 1056 O O . ALA A 1 137 ? -6.411 -14.842 -8.896 1.00 93.00 137 ALA A O 1
ATOM 1057 N N . ALA A 1 138 ? -5.101 -16.288 -9.960 1.00 95.62 138 ALA A N 1
ATOM 1058 C CA . ALA A 1 138 ? -4.044 -16.319 -8.924 1.00 95.62 138 ALA A CA 1
ATOM 1059 C C . ALA A 1 138 ? -3.681 -14.926 -8.333 1.00 95.62 138 ALA A C 1
ATOM 1061 O O . ALA A 1 138 ? -3.757 -13.947 -9.075 1.00 95.62 138 ALA A O 1
ATOM 1062 N N . PRO A 1 139 ? -3.314 -14.823 -7.034 1.00 96.12 139 PRO A N 1
ATOM 1063 C CA . PRO A 1 139 ? -2.899 -13.558 -6.431 1.00 96.12 139 PRO A CA 1
ATOM 1064 C C . PRO A 1 139 ? -1.813 -12.852 -7.233 1.00 96.12 139 PRO A C 1
ATOM 1066 O O . PRO A 1 139 ? -0.779 -13.443 -7.547 1.00 96.12 139 PRO A O 1
ATOM 1069 N N . ALA A 1 140 ? -2.105 -11.606 -7.567 1.00 95.56 140 ALA A N 1
ATOM 1070 C CA . ALA A 1 140 ? -1.235 -10.678 -8.259 1.00 95.56 140 ALA A CA 1
ATOM 1071 C C . ALA A 1 140 ? -1.809 -9.268 -8.071 1.00 95.56 140 ALA A C 1
ATOM 1073 O O . ALA A 1 140 ? -2.930 -9.101 -7.579 1.00 95.56 140 ALA A O 1
ATOM 1074 N N . GLY A 1 141 ? -1.064 -8.274 -8.536 1.00 96.88 141 GLY A N 1
ATOM 1075 C CA . GLY A 1 141 ? -1.486 -6.881 -8.522 1.00 96.88 141 GLY A CA 1
ATOM 1076 C C . GLY A 1 141 ? -0.766 -6.064 -7.464 1.00 96.88 141 GLY A C 1
ATOM 1077 O O . GLY A 1 141 ? 0.049 -6.574 -6.693 1.00 96.88 141 GLY A O 1
ATOM 1078 N N . TRP A 1 142 ? -1.065 -4.776 -7.476 1.00 98.38 142 TRP A N 1
ATOM 1079 C CA . TRP A 1 142 ? -0.489 -3.769 -6.603 1.00 98.38 142 TRP A CA 1
ATOM 1080 C C . TRP A 1 142 ? -1.607 -2.938 -5.981 1.00 98.38 142 TRP A C 1
ATOM 1082 O O . TRP A 1 142 ? -2.703 -2.857 -6.526 1.00 98.38 142 TRP A O 1
ATOM 1092 N N . PHE A 1 143 ? -1.322 -2.388 -4.811 1.00 97.75 143 PHE A N 1
ATOM 1093 C CA . PHE A 1 143 ? -2.168 -1.434 -4.103 1.00 97.75 143 PHE A CA 1
ATOM 1094 C C . PHE A 1 143 ? -1.515 -0.053 -4.151 1.00 97.75 143 PHE A C 1
ATOM 1096 O O . PHE A 1 143 ? -0.300 0.037 -4.323 1.00 97.75 143 PHE A O 1
ATOM 1103 N N . PHE A 1 144 ? -2.297 0.994 -3.925 1.00 98.12 144 PHE A N 1
ATOM 1104 C CA . PHE A 1 144 ? -1.845 2.383 -3.884 1.00 98.12 144 PHE A CA 1
ATOM 1105 C C . PHE A 1 144 ? -0.837 2.715 -2.760 1.00 98.12 144 PHE A C 1
ATOM 1107 O O . PHE A 1 144 ? 0.132 3.458 -2.969 1.00 98.12 144 PHE A O 1
ATOM 1114 N N . GLU A 1 145 ? -1.063 2.180 -1.553 1.00 98.00 145 GLU A N 1
ATOM 1115 C CA . GLU A 1 145 ? -0.346 2.548 -0.321 1.00 98.00 145 GLU A CA 1
ATOM 1116 C C . GLU A 1 145 ? 1.002 1.820 -0.115 1.00 98.00 145 GLU A C 1
ATOM 1118 O O . GLU A 1 145 ? 1.573 1.247 -1.036 1.00 98.00 145 GLU A O 1
ATOM 1123 N N . TYR A 1 146 ? 1.585 1.875 1.093 1.00 97.00 146 TYR A N 1
ATOM 1124 C CA . TYR A 1 146 ? 2.813 1.131 1.415 1.00 97.00 146 TYR A CA 1
ATOM 1125 C C . TYR A 1 146 ? 2.537 -0.348 1.685 1.00 97.00 146 TYR A C 1
ATOM 1127 O O . TYR A 1 146 ? 3.309 -1.181 1.213 1.00 97.00 146 TYR A O 1
ATOM 1135 N N . GLU A 1 147 ? 1.481 -0.675 2.428 1.00 96.38 147 GLU A N 1
ATOM 1136 C CA . GLU A 1 147 ? 1.013 -2.040 2.674 1.00 96.38 147 GLU A CA 1
ATOM 1137 C C . GLU A 1 147 ? -0.520 -2.064 2.679 1.00 96.38 147 GLU A C 1
ATOM 1139 O O . GLU A 1 147 ? -1.152 -1.425 3.524 1.00 96.38 147 GLU A O 1
ATOM 1144 N N . ASN A 1 148 ? -1.126 -2.798 1.740 1.00 96.88 148 ASN A N 1
ATOM 1145 C CA . ASN A 1 148 ? -2.583 -2.946 1.664 1.00 96.88 148 ASN A CA 1
ATOM 1146 C C . ASN A 1 148 ? -3.000 -4.218 0.898 1.00 96.88 148 ASN A C 1
ATOM 1148 O O . ASN A 1 148 ? -3.879 -4.199 0.037 1.00 96.88 148 ASN A O 1
ATOM 1152 N N . ALA A 1 149 ? -2.351 -5.354 1.178 1.00 95.56 149 ALA A N 1
ATOM 1153 C CA . ALA A 1 149 ? -2.416 -6.553 0.327 1.00 95.56 149 ALA A CA 1
ATOM 1154 C C . ALA A 1 149 ? -3.824 -7.168 0.157 1.00 95.56 149 ALA A C 1
ATOM 1156 O O . ALA A 1 149 ? -4.073 -7.908 -0.795 1.00 95.56 149 ALA A O 1
ATOM 1157 N N . PHE A 1 150 ? -4.767 -6.853 1.051 1.00 96.44 150 PHE A N 1
ATOM 1158 C CA . PHE A 1 150 ? -6.166 -7.270 0.920 1.00 96.44 150 PHE A CA 1
ATOM 1159 C C . PHE A 1 150 ? -6.937 -6.508 -0.171 1.00 96.44 150 PHE A C 1
ATOM 1161 O O . PHE A 1 150 ? -7.966 -7.014 -0.638 1.00 96.44 150 PHE A O 1
ATOM 1168 N N . TYR A 1 151 ? -6.440 -5.336 -0.580 1.00 96.62 151 TYR A N 1
ATOM 1169 C CA . TYR A 1 151 ? -7.115 -4.374 -1.449 1.00 96.62 151 TYR A CA 1
ATOM 1170 C C . TYR A 1 151 ? -6.204 -3.866 -2.590 1.00 96.62 151 TYR A C 1
ATOM 1172 O O . TYR A 1 151 ? -5.997 -2.662 -2.699 1.00 96.62 151 TYR A O 1
ATOM 1180 N N . PRO A 1 152 ? -5.658 -4.746 -3.457 1.00 96.69 152 PRO A N 1
ATOM 1181 C CA . PRO A 1 152 ? -5.040 -4.289 -4.697 1.00 96.69 152 PRO A CA 1
ATOM 1182 C C . PRO A 1 152 ? -6.083 -3.621 -5.598 1.00 96.69 152 PRO A C 1
ATOM 1184 O O . PRO A 1 152 ? -7.244 -4.049 -5.654 1.00 96.69 152 PRO A O 1
ATOM 1187 N N . ASP A 1 153 ? -5.651 -2.616 -6.343 1.00 95.81 153 ASP A N 1
ATOM 1188 C CA . ASP A 1 153 ? -6.464 -1.874 -7.297 1.00 95.81 153 ASP A CA 1
ATOM 1189 C C . ASP A 1 153 ? -5.987 -2.141 -8.741 1.00 95.81 153 ASP A C 1
ATOM 1191 O O . ASP A 1 153 ? -4.937 -2.737 -9.012 1.00 95.81 153 ASP A O 1
ATOM 1195 N N . VAL A 1 154 ? -6.840 -1.808 -9.709 1.00 97.19 154 VAL A N 1
ATOM 1196 C CA . VAL A 1 154 ? -6.593 -2.139 -11.122 1.00 97.19 154 VAL A CA 1
ATOM 1197 C C . VAL A 1 154 ? -5.676 -1.106 -11.772 1.00 97.19 154 VAL A C 1
ATOM 1199 O O . VAL A 1 154 ? -4.873 -1.452 -12.640 1.00 97.19 154 VAL A O 1
ATOM 1202 N N . ASP A 1 155 ? -5.802 0.154 -11.382 1.00 98.12 155 ASP A N 1
ATOM 1203 C CA . ASP A 1 155 ? -5.048 1.271 -11.922 1.00 98.12 155 ASP A CA 1
ATOM 1204 C C . ASP A 1 155 ? -3.585 1.261 -11.472 1.00 98.12 155 ASP A C 1
ATOM 1206 O O . ASP A 1 155 ? -2.729 1.351 -12.361 1.00 98.12 155 ASP A O 1
ATOM 1210 N N . ASP A 1 156 ? -3.249 1.049 -10.192 1.00 98.38 156 ASP A N 1
ATOM 1211 C CA . ASP A 1 156 ? -1.848 0.876 -9.781 1.00 98.38 156 ASP A CA 1
ATOM 1212 C C . ASP A 1 156 ? -1.257 -0.369 -10.428 1.00 98.38 156 ASP A C 1
ATOM 1214 O O . ASP A 1 156 ? -0.159 -0.314 -10.984 1.00 98.38 156 ASP A O 1
ATOM 1218 N N . THR A 1 157 ? -2.008 -1.476 -10.466 1.00 98.19 157 THR A N 1
ATOM 1219 C CA . THR A 1 157 ? -1.561 -2.702 -11.144 1.00 98.19 157 THR A CA 1
ATOM 1220 C C . THR A 1 157 ? -1.159 -2.432 -12.597 1.00 98.19 157 THR A C 1
ATOM 1222 O O . THR A 1 157 ? -0.074 -2.830 -13.032 1.00 98.19 157 THR A O 1
ATOM 1225 N N . ILE A 1 158 ? -1.996 -1.728 -13.365 1.00 98.31 158 ILE A N 1
ATOM 1226 C CA . ILE A 1 158 ? -1.690 -1.396 -14.762 1.00 98.31 158 ILE A CA 1
ATOM 1227 C C . ILE A 1 158 ? -0.500 -0.433 -14.846 1.00 98.31 158 ILE A C 1
ATOM 1229 O O . ILE A 1 158 ? 0.378 -0.631 -15.689 1.00 98.31 158 ILE A O 1
ATOM 1233 N N . MET A 1 159 ? -0.428 0.580 -13.980 1.00 98.31 159 MET A N 1
ATOM 1234 C CA . MET A 1 159 ? 0.666 1.555 -13.980 1.00 98.31 159 MET A CA 1
ATOM 1235 C C . MET A 1 159 ? 2.017 0.918 -13.659 1.00 98.31 159 MET A C 1
ATOM 1237 O O . MET A 1 159 ? 3.003 1.201 -14.348 1.00 98.31 159 MET A O 1
ATOM 1241 N N . VAL A 1 160 ? 2.057 0.008 -12.685 1.00 98.44 160 VAL A N 1
ATOM 1242 C CA . VAL A 1 160 ? 3.249 -0.776 -12.355 1.00 98.44 160 VAL A CA 1
ATOM 1243 C C . VAL A 1 160 ? 3.637 -1.667 -13.528 1.00 98.44 160 VAL A C 1
ATOM 1245 O O . VAL A 1 160 ? 4.784 -1.623 -13.969 1.00 98.44 160 VAL A O 1
ATOM 1248 N N . MET A 1 161 ? 2.694 -2.413 -14.113 1.00 98.00 161 MET A N 1
ATOM 1249 C CA . MET A 1 161 ? 2.977 -3.262 -15.277 1.00 98.00 161 MET A CA 1
ATOM 1250 C C . MET A 1 161 ? 3.519 -2.468 -16.473 1.00 98.00 161 MET A C 1
ATOM 1252 O O . MET A 1 161 ? 4.455 -2.916 -17.142 1.00 98.00 161 MET A O 1
ATOM 1256 N N . MET A 1 162 ? 2.957 -1.288 -16.748 1.00 97.12 162 MET A N 1
ATOM 1257 C CA . MET A 1 162 ? 3.455 -0.393 -17.792 1.00 97.12 162 MET A CA 1
ATOM 1258 C C . MET A 1 162 ? 4.885 0.066 -17.492 1.00 97.12 162 MET A C 1
ATOM 1260 O O . MET A 1 162 ? 5.741 -0.056 -18.367 1.00 97.12 162 MET A O 1
ATOM 1264 N N . GLY A 1 163 ? 5.162 0.513 -16.262 1.00 95.75 163 GLY A N 1
ATOM 1265 C CA . GLY A 1 163 ? 6.500 0.930 -15.834 1.00 95.75 163 GLY A CA 1
ATOM 1266 C C . GLY A 1 163 ? 7.538 -0.182 -15.911 1.00 95.75 163 GLY A C 1
ATOM 1267 O O . GLY A 1 163 ? 8.613 0.026 -16.469 1.00 95.75 163 GLY A O 1
ATOM 1268 N N . LEU A 1 164 ? 7.207 -1.385 -15.438 1.00 95.56 164 LEU A N 1
ATOM 1269 C CA . LEU A 1 164 ? 8.093 -2.549 -15.522 1.00 95.56 164 LEU A CA 1
ATOM 1270 C C . LEU A 1 164 ? 8.416 -2.908 -16.980 1.00 95.56 164 LEU A C 1
ATOM 1272 O O . LEU A 1 164 ? 9.576 -3.156 -17.312 1.00 95.56 164 LEU A O 1
ATOM 1276 N N . ARG A 1 165 ? 7.418 -2.886 -17.873 1.00 94.50 165 ARG A N 1
ATOM 1277 C CA . ARG A 1 165 ? 7.620 -3.146 -19.308 1.00 94.50 165 ARG A CA 1
ATOM 1278 C C . ARG A 1 165 ? 8.489 -2.076 -19.972 1.00 94.50 165 ARG A C 1
ATOM 1280 O O . ARG A 1 165 ? 9.371 -2.402 -20.764 1.00 94.50 165 ARG A O 1
ATOM 1287 N N . GLU A 1 166 ? 8.2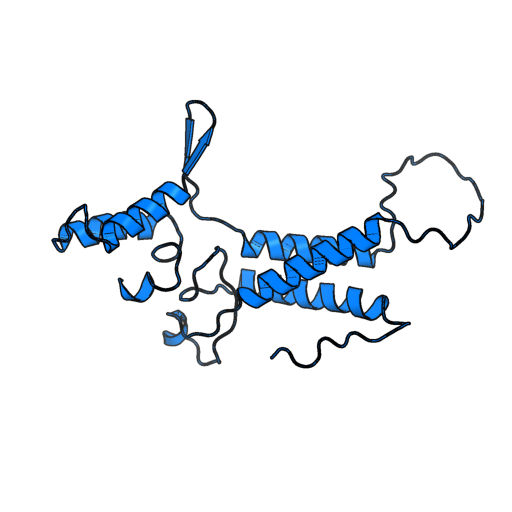34 -0.805 -19.677 1.00 91.00 166 GLU A N 1
ATOM 1288 C CA . GLU A 1 166 ? 8.995 0.323 -20.222 1.00 91.00 166 GLU A CA 1
ATOM 1289 C C . GLU A 1 166 ? 10.460 0.264 -19.749 1.00 91.00 166 GLU A C 1
ATOM 1291 O O . GLU A 1 166 ? 11.374 0.350 -20.570 1.00 91.00 166 GLU A O 1
ATOM 1296 N N . ALA A 1 167 ? 10.702 -0.024 -18.468 1.00 86.94 167 ALA A N 1
ATOM 1297 C CA . ALA A 1 167 ? 12.044 -0.177 -17.906 1.00 86.94 167 ALA A CA 1
ATOM 1298 C C . ALA A 1 167 ? 12.829 -1.359 -18.510 1.00 86.94 167 ALA A C 1
ATOM 1300 O O . ALA A 1 167 ? 14.028 -1.238 -18.770 1.00 86.94 167 ALA A O 1
ATOM 1301 N N . GLN A 1 168 ? 12.167 -2.484 -18.813 1.00 78.00 168 GLN A N 1
ATOM 1302 C CA . GLN A 1 168 ? 12.807 -3.624 -19.487 1.00 78.00 168 GLN A CA 1
ATOM 1303 C C . GLN A 1 168 ? 13.369 -3.255 -20.868 1.00 78.00 168 GLN A C 1
ATOM 1305 O O . GLN A 1 168 ? 14.448 -3.724 -21.239 1.00 78.00 168 GLN A O 1
ATOM 1310 N N . SER A 1 169 ? 12.674 -2.394 -21.620 1.00 61.56 169 SER A N 1
ATOM 1311 C CA . SER A 1 169 ? 13.140 -1.942 -22.938 1.00 61.56 169 SER A CA 1
ATOM 1312 C C . SER A 1 169 ? 14.437 -1.122 -22.853 1.00 61.56 169 SER A C 1
ATOM 1314 O O . SER A 1 169 ? 15.312 -1.250 -23.713 1.00 61.56 169 SER A O 1
ATOM 1316 N N . VAL A 1 170 ? 14.621 -0.364 -21.768 1.00 58.00 170 VAL A N 1
ATOM 1317 C CA . VAL A 1 170 ? 15.840 0.417 -21.504 1.00 58.00 170 VAL A CA 1
ATOM 1318 C C . VAL A 1 170 ? 17.013 -0.504 -21.156 1.00 58.00 170 VAL A C 1
ATOM 1320 O O . VAL A 1 170 ? 18.096 -0.372 -21.732 1.00 58.00 170 VAL A O 1
ATOM 1323 N N . CYS A 1 171 ? 16.797 -1.505 -20.295 1.00 52.84 171 CYS A N 1
ATOM 1324 C CA . CYS A 1 171 ? 17.832 -2.480 -19.935 1.00 52.84 171 CYS A CA 1
ATOM 1325 C C . CYS A 1 171 ? 18.286 -3.344 -21.126 1.00 52.84 171 CYS A C 1
ATOM 1327 O O . CYS A 1 171 ? 19.473 -3.646 -21.244 1.00 52.84 171 CYS A O 1
ATOM 1329 N N . ALA A 1 172 ? 17.373 -3.711 -22.033 1.00 49.56 172 ALA A N 1
ATOM 1330 C CA . ALA A 1 172 ? 17.704 -4.496 -23.225 1.00 49.56 172 ALA A CA 1
ATOM 1331 C C . ALA A 1 172 ? 18.555 -3.711 -24.244 1.00 49.56 172 ALA A C 1
ATOM 1333 O O . ALA A 1 172 ? 19.406 -4.292 -24.917 1.00 49.56 172 ALA A O 1
ATOM 1334 N N . THR A 1 173 ? 18.373 -2.390 -24.328 1.00 45.88 173 THR A N 1
ATOM 1335 C CA . THR A 1 173 ? 19.074 -1.534 -25.304 1.00 45.88 173 THR A CA 1
ATOM 1336 C C . THR A 1 173 ? 20.519 -1.218 -24.880 1.00 45.88 173 THR A C 1
ATOM 1338 O O . THR A 1 173 ? 21.376 -0.982 -25.729 1.00 45.88 173 THR A O 1
ATOM 1341 N N . GLY A 1 174 ? 20.833 -1.292 -23.579 1.00 42.91 174 GLY A N 1
ATOM 1342 C CA . GLY A 1 174 ? 22.204 -1.181 -23.054 1.00 42.91 174 GLY A CA 1
ATOM 1343 C C . GLY A 1 174 ? 23.033 -2.474 -23.122 1.00 42.91 174 GLY A C 1
ATOM 1344 O O . GLY A 1 174 ? 24.236 -2.442 -22.868 1.00 42.91 174 GLY A O 1
ATOM 1345 N N . ALA A 1 175 ? 22.417 -3.609 -23.468 1.00 41.06 175 ALA A N 1
ATOM 1346 C CA . ALA A 1 175 ? 23.011 -4.945 -23.375 1.00 41.06 175 ALA A CA 1
ATOM 1347 C C . ALA A 1 175 ? 23.592 -5.480 -24.701 1.00 41.06 175 ALA A C 1
ATOM 1349 O O . ALA A 1 175 ? 23.624 -6.690 -24.923 1.00 41.06 175 ALA A O 1
ATOM 1350 N N . THR A 1 176 ? 24.124 -4.616 -25.574 1.00 38.69 176 THR A N 1
ATOM 1351 C CA . THR A 1 176 ? 25.016 -5.065 -26.666 1.00 38.69 176 THR A CA 1
ATOM 1352 C C . THR A 1 176 ? 26.419 -5.459 -26.174 1.00 38.69 176 THR A C 1
ATOM 1354 O O . THR A 1 176 ? 27.246 -5.909 -26.963 1.00 38.69 176 THR A O 1
ATOM 1357 N N . GLY A 1 177 ? 26.676 -5.403 -24.863 1.00 38.72 177 GLY A N 1
ATOM 1358 C CA . GLY A 1 177 ? 27.823 -6.037 -24.217 1.00 38.72 177 GLY A CA 1
ATOM 1359 C C . GLY A 1 177 ? 27.456 -6.546 -22.823 1.00 38.72 177 GLY A C 1
ATOM 1360 O O . GLY A 1 177 ? 27.275 -5.754 -21.909 1.00 38.72 177 GLY A O 1
ATOM 1361 N N . SER A 1 178 ? 27.392 -7.869 -22.660 1.00 36.66 178 SER A N 1
ATOM 1362 C CA . SER A 1 178 ? 27.024 -8.625 -21.446 1.00 36.66 178 SER A CA 1
ATOM 1363 C C . SER A 1 178 ? 25.534 -8.580 -21.063 1.00 36.66 178 SER A C 1
ATOM 1365 O O . SER A 1 178 ? 25.007 -7.600 -20.549 1.00 36.66 178 SER A O 1
ATOM 1367 N N . GLY A 1 179 ? 24.841 -9.686 -21.347 1.00 32.94 179 GLY A N 1
ATOM 1368 C CA . GLY A 1 179 ? 23.424 -9.856 -21.063 1.00 32.94 179 GLY A CA 1
ATOM 1369 C C . GLY A 1 179 ? 23.132 -9.949 -19.568 1.00 32.94 179 GLY A C 1
ATOM 1370 O O . GLY A 1 179 ? 23.635 -10.836 -18.883 1.00 32.94 179 GLY A O 1
ATOM 1371 N N . VAL A 1 180 ? 22.240 -9.081 -19.096 1.00 38.19 180 VAL A N 1
ATOM 1372 C CA . VAL A 1 180 ? 21.444 -9.320 -17.891 1.00 38.19 180 VAL A CA 1
ATOM 1373 C C . VAL A 1 180 ? 20.026 -9.607 -18.367 1.00 38.19 180 VAL A C 1
ATOM 1375 O O . VAL A 1 180 ? 19.210 -8.713 -18.571 1.00 38.19 180 VAL A O 1
ATOM 1378 N N . PHE A 1 181 ? 19.761 -10.885 -18.628 1.00 36.09 181 PHE A N 1
ATOM 1379 C CA . PHE A 1 181 ? 18.408 -11.387 -18.825 1.00 36.09 181 PHE A CA 1
ATOM 1380 C C . PHE A 1 181 ? 17.690 -11.325 -17.469 1.00 36.09 181 PHE A C 1
ATOM 1382 O O . PHE A 1 181 ? 18.092 -12.012 -16.533 1.00 36.09 181 PHE A O 1
ATOM 1389 N N . PHE A 1 182 ? 16.600 -10.561 -17.367 1.00 45.97 182 PHE A N 1
ATOM 1390 C CA . PHE A 1 182 ? 15.605 -10.683 -16.288 1.00 45.97 182 PHE A CA 1
ATOM 1391 C C . PHE A 1 182 ? 14.766 -11.971 -16.468 1.00 45.97 182 PHE A C 1
ATOM 1393 O O . PHE A 1 182 ? 13.540 -11.957 -16.442 1.00 45.97 182 PHE A O 1
ATOM 1400 N N . GLY A 1 183 ? 15.430 -13.101 -16.718 1.00 34.22 183 GLY A N 1
ATOM 1401 C CA . GLY A 1 183 ? 14.820 -14.425 -16.759 1.00 34.22 183 GLY A CA 1
ATOM 1402 C C . GLY A 1 183 ? 15.115 -15.146 -15.450 1.00 34.22 183 GLY A C 1
ATOM 1403 O O . GLY A 1 183 ? 16.283 -15.345 -15.134 1.00 34.22 183 GLY A O 1
ATOM 1404 N N . ASN A 1 184 ? 14.062 -15.546 -14.734 1.00 31.41 184 ASN A N 1
ATOM 1405 C CA . ASN A 1 184 ? 14.050 -16.319 -13.477 1.00 31.41 184 ASN A CA 1
ATOM 1406 C C . ASN A 1 184 ? 14.043 -15.529 -12.157 1.00 31.41 184 ASN A C 1
ATOM 1408 O O . ASN A 1 184 ? 14.774 -15.867 -11.228 1.00 31.41 184 ASN A O 1
ATOM 1412 N N . ARG A 1 185 ? 13.156 -14.536 -12.023 1.00 38.03 185 ARG A N 1
ATOM 1413 C CA . ARG A 1 185 ? 12.637 -14.122 -10.701 1.00 38.03 185 ARG A CA 1
ATOM 1414 C C . ARG A 1 185 ? 11.101 -14.113 -10.670 1.00 38.03 185 ARG A C 1
ATOM 1416 O O . ARG A 1 185 ? 10.505 -13.137 -10.230 1.00 38.03 185 ARG A O 1
ATOM 1423 N N . CYS A 1 186 ? 10.500 -15.186 -11.189 1.00 32.16 186 CYS A N 1
ATOM 1424 C CA . CYS A 1 186 ? 9.126 -15.584 -10.867 1.00 32.16 186 CYS A CA 1
ATOM 1425 C C . CYS A 1 186 ? 9.163 -16.642 -9.767 1.00 32.16 186 CYS A C 1
ATOM 1427 O O . CYS A 1 186 ? 10.099 -17.475 -9.818 1.00 32.16 186 CYS A O 1
#

pLDDT: mean 82.02, std 23.55, range [30.95, 98.56]

Secondary structure (DSSP, 8-state):
-HHHHTTBSSGGGSHHHHHHHHHHHHHTT--TTSHHHHHHHHHHHTTEEEETTEEEE-S---HHHHHHHHHHHHHHHHHTT-----------------S----HHHHHHHHHHHHHHHHHHHT---S--GGGGT--S-S--B-SSSSBTT--BHHHHHHHHHHHHHHHHHHHHT-SSS-----S--

Sequence (186 aa):
MLDRFKASDGLGAIFPPIIWSVVALRCLGYSEDSDEVCECIRQLEALIITEGDTVRLQPCKSPVWDTAITLRALAAADATGSGVFFGDRYSQGKDRASEKDSRPLSRHLAAVTTRCVDWLLAKEVRCDGDWRANVKAAPAGWFFEYENAFYPDVDDTIMVMMGLREAQSVCATGATGSGVFFGNRC